Protein 5UBA (pdb70)

GO terms:
  GO:0009982 pseudouridine synthase activity (F, IDA)
  GO:1990481 mRNA pseudouridine synthesis (P, IDA)
  GO:0005634 nucleus (C, EXP)
  GO:0005737 cytoplasm (C, EXP)
  GO:0005759 mitochondrial matrix (C, EXP)
  GO:0070131 positive regulation of mitochondrial translation (P, IMP)
  GO:0000049 tRNA binding (F, IDA)
  GO:0035770 ribonucleoprotein granule (C, IDA)
  GO:0005739 mitochondrion (C, IDA)
  GO:0005759 mitochondrial matrix (C, IDA)
  GO:1990400 mitochondrial ribosomal large subunit rRNA binding (F, IDA)
 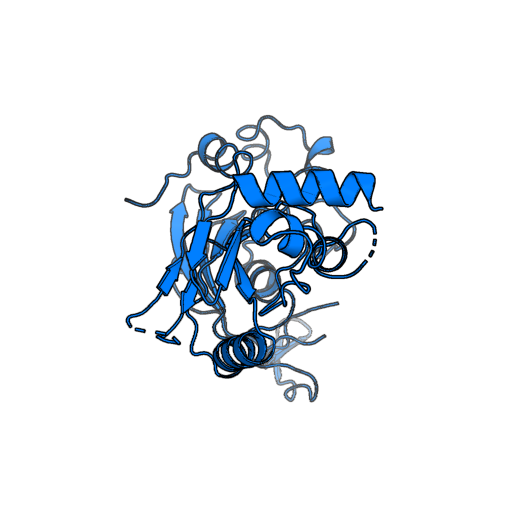 GO:0009982 pseudouridine synthase activity (F, IMP)
  GO:0031118 rRNA pseudouridine synthesis (P, IMP)
  GO:0070902 mitochondrial tRNA pseudouridine synthesis (P, IMP)
  GO:0005739 mitochondrion (C, HTP)
  GO:0005759 mitochondrial matrix (C, TAS)
  GO:0009982 pseudouridine synthase activity (F, TAS)
  GO:0000154 rRNA modification (P, TAS)
  GO:0005515 protein binding (F, IPI)
  GO:0003723 RNA binding (F, HDA)

Structure (mmCIF, N/CA/C/O backbone):
data_5UBA
#
_entry.id   5UBA
#
_cell.length_a   54.189
_cell.length_b   54.189
_cell.length_c   105.349
_cell.angle_alpha   90.000
_cell.angle_beta   90.000
_cell.angle_gamma   90.000
#
_symmetry.space_group_name_H-M   'P 43'
#
loop_
_entity.id
_entity.type
_entity.pdbx_description
1 polymer 'RNA pseudouridylate synthase domain-containing protein 4'
2 non-polymer 'CHLORIDE ION'
3 non-polymer 'CALCIUM ION'
4 non-polymer 'UNKNOWN ATOM OR ION'
5 water water
#
loop_
_atom_site.group_PDB
_atom_site.id
_atom_site.type_symbol
_atom_site.label_atom_id
_atom_site.label_alt_id
_atom_site.label_comp_id
_atom_site.label_asym_id
_atom_site.label_entity_id
_atom_site.label_seq_id
_atom_site.pdbx_PDB_ins_code
_atom_site.Cartn_x
_atom_site.Cartn_y
_atom_site.Cartn_z
_atom_site.occupancy
_atom_site.B_iso_or_equiv
_atom_site.auth_seq_id
_atom_site.auth_comp_id
_atom_site.auth_asym_id
_atom_site.auth_atom_id
_atom_site.pdbx_PDB_model_num
ATOM 1 N N . LEU A 1 14 ? 35.035 0.081 35.355 1.00 46.37 84 LEU A N 1
ATOM 2 C CA . LEU A 1 14 ? 35.105 0.729 36.700 1.00 47.01 84 LEU A CA 1
ATOM 3 C C . LEU A 1 14 ? 36.428 0.506 37.449 1.00 45.67 84 LEU A C 1
ATOM 4 O O . LEU A 1 14 ? 36.611 1.097 38.515 1.00 44.10 84 LEU A O 1
ATOM 9 N N . TYR A 1 15 ? 37.346 -0.318 36.923 1.00 43.82 85 TYR A N 1
ATOM 10 C CA . TYR A 1 15 ? 38.530 -0.694 37.705 1.00 42.66 85 TYR A CA 1
ATOM 11 C C . TYR A 1 15 ? 39.447 0.484 38.033 1.00 37.84 85 TYR A C 1
ATOM 12 O O . TYR A 1 15 ? 39.875 0.625 39.180 1.00 35.06 85 TYR A O 1
ATOM 21 N N . PHE A 1 16 ? 39.776 1.304 37.033 1.00 34.61 86 PHE A N 1
ATOM 22 C CA . PHE A 1 16 ? 40.589 2.500 37.261 1.00 31.69 86 PHE A CA 1
ATOM 23 C C . PHE A 1 16 ? 40.016 3.365 38.390 1.00 26.59 86 PHE A C 1
ATOM 24 O O . PHE A 1 16 ? 40.723 3.727 39.336 1.00 24.96 86 PHE A O 1
ATOM 32 N N . GLN A 1 17 ? 38.725 3.682 38.278 1.00 25.60 87 GLN A N 1
ATOM 33 C CA . GLN A 1 17 ? 38.033 4.479 39.295 1.00 26.53 87 GLN A CA 1
ATOM 34 C C . GLN A 1 17 ? 37.998 3.737 40.654 1.00 23.14 87 GLN A C 1
ATOM 35 O O . GLN A 1 17 ? 38.167 4.346 41.727 1.00 21.75 87 GLN A O 1
ATOM 41 N N . GLY A 1 18 ? 37.825 2.416 40.590 1.00 22.98 88 GLY A N 1
ATOM 42 C CA . GLY A 1 18 ? 37.791 1.591 41.801 1.00 22.19 88 GLY A CA 1
ATOM 43 C C . GLY A 1 18 ? 39.113 1.584 42.535 1.00 21.82 88 GLY A C 1
ATOM 44 O O . GLY A 1 18 ? 39.170 1.732 43.766 1.00 21.83 88 GLY A O 1
ATOM 45 N N . ASN A 1 19 ? 40.206 1.472 41.780 1.00 21.54 89 ASN A N 1
ATOM 46 C CA . ASN A 1 19 ? 41.538 1.533 42.354 1.00 22.68 89 ASN A CA 1
ATOM 47 C C . ASN A 1 19 ? 41.783 2.863 43.096 1.00 19.90 89 ASN A C 1
ATOM 48 O O . ASN A 1 19 ? 42.288 2.911 44.214 1.00 20.35 89 ASN A O 1
ATOM 53 N N . VAL A 1 20 ? 41.403 3.972 42.456 1.00 19.53 90 VAL A N 1
ATOM 54 C CA . VAL A 1 20 ? 41.601 5.275 43.051 1.00 19.23 90 VAL A CA 1
ATOM 55 C C . VAL A 1 20 ? 40.774 5.427 44.337 1.00 17.57 90 VAL A C 1
ATOM 56 O O . VAL A 1 20 ? 41.246 5.984 45.336 1.00 19.40 90 VAL A O 1
ATOM 60 N N . LEU A 1 21 ? 39.529 4.943 44.267 1.00 18.45 91 LEU A N 1
ATOM 61 C CA . LEU A 1 21 ? 38.648 4.993 45.439 1.00 18.10 91 LEU A CA 1
ATOM 62 C C . LEU A 1 21 ? 39.188 4.121 46.568 1.00 18.09 91 LEU A C 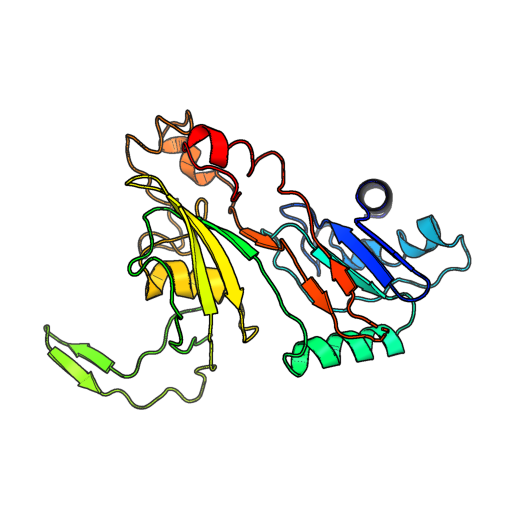1
ATOM 63 O O . LEU A 1 21 ? 39.239 4.557 47.712 1.00 17.10 91 LEU A O 1
ATOM 68 N N . ALA A 1 22 ? 39.586 2.902 46.223 1.00 18.04 92 ALA A N 1
ATOM 69 C CA . ALA A 1 22 ? 40.191 2.025 47.219 1.00 18.89 92 ALA A CA 1
ATOM 70 C C . ALA A 1 22 ? 41.396 2.661 47.898 1.00 17.76 92 ALA A C 1
ATOM 71 O O . ALA A 1 22 ? 41.549 2.596 49.083 1.00 17.97 92 ALA A O 1
ATOM 73 N N . LYS A 1 23 ? 42.296 3.317 47.149 1.00 17.40 93 LYS A N 1
ATOM 74 C CA . LYS A 1 23 ? 43.402 4.041 47.762 1.00 19.90 93 LYS A CA 1
ATOM 75 C C . LYS A 1 23 ? 42.933 5.160 48.716 1.00 17.87 93 LYS A C 1
ATOM 76 O O . LYS A 1 23 ? 43.473 5.337 49.782 1.00 20.27 93 LYS A O 1
ATOM 80 N N . ALA A 1 24 ? 41.913 5.898 48.301 1.00 18.19 94 ALA A N 1
ATOM 81 C CA . ALA A 1 24 ? 41.327 6.918 49.154 1.00 18.89 94 ALA A CA 1
ATOM 82 C C . ALA A 1 24 ? 40.790 6.323 50.459 1.00 18.00 94 ALA A C 1
ATOM 83 O O . ALA A 1 24 ? 41.017 6.864 51.521 1.00 19.65 94 ALA A O 1
ATOM 85 N N . LEU A 1 25 ? 40.115 5.189 50.356 1.00 17.69 95 LEU A N 1
ATOM 86 C CA . LEU A 1 25 ? 39.618 4.508 51.559 1.00 18.36 95 LEU A CA 1
ATOM 87 C C . LEU A 1 25 ? 40.726 4.030 52.462 1.00 19.22 95 LEU A C 1
ATOM 88 O O . LEU A 1 25 ? 40.603 4.113 53.683 1.00 19.28 95 LEU A O 1
ATOM 93 N N . THR A 1 26 ? 41.825 3.543 51.884 1.00 20.03 96 THR A N 1
ATOM 94 C CA . THR A 1 26 ? 42.972 3.158 52.707 1.00 21.27 96 THR A CA 1
ATOM 95 C C . THR A 1 26 ? 43.514 4.327 53.531 1.00 22.16 96 THR A C 1
ATOM 96 O O . THR A 1 26 ? 43.853 4.161 54.690 1.00 25.04 96 THR A O 1
ATOM 100 N N . ARG A 1 27 ? 43.602 5.507 52.921 1.00 22.50 97 ARG A N 1
ATOM 101 C CA . ARG A 1 27 ? 44.080 6.700 53.610 1.00 24.91 97 ARG A CA 1
ATOM 102 C C . ARG A 1 27 ? 43.204 7.144 54.766 1.00 23.59 97 ARG A C 1
ATOM 103 O O . ARG A 1 27 ? 43.688 7.814 55.674 1.00 27.34 97 ARG A O 1
ATOM 111 N N . GLY A 1 28 ? 41.926 6.788 54.731 1.00 22.17 98 GLY A N 1
ATOM 112 C CA . GLY A 1 28 ? 41.032 7.167 55.808 1.00 20.45 98 GLY A CA 1
ATOM 113 C C . GLY A 1 28 ? 40.659 6.076 56.788 1.00 19.22 98 GLY A C 1
ATOM 114 O O . GLY A 1 28 ? 39.794 6.287 57.627 1.00 18.88 98 GLY A O 1
ATOM 115 N N . ILE A 1 29 ? 41.299 4.920 56.708 1.00 18.02 99 ILE A N 1
ATOM 116 C CA . ILE A 1 29 ? 40.972 3.817 57.614 1.00 18.80 99 ILE A CA 1
ATOM 117 C C . ILE A 1 29 ? 41.000 4.268 59.063 1.00 18.35 99 ILE A C 1
ATOM 118 O O . ILE A 1 29 ? 41.931 4.940 59.519 1.00 18.71 99 ILE A O 1
ATOM 123 N N . LEU A 1 30 ? 39.941 3.911 59.785 1.00 17.40 100 LEU A N 1
ATOM 124 C CA . LEU A 1 30 ? 39.772 4.271 61.187 1.00 17.91 100 LEU A CA 1
ATOM 125 C C . LEU A 1 30 ? 40.289 3.239 62.165 1.00 17.78 100 LEU A C 1
ATOM 126 O O . LEU A 1 30 ? 40.637 3.576 63.298 1.00 18.19 100 LEU A O 1
ATOM 131 N N . HIS A 1 31 ? 40.263 1.975 61.759 1.00 17.58 101 HIS A N 1
ATOM 132 C CA . HIS A 1 31 ? 40.681 0.858 62.611 1.00 19.21 101 HIS A CA 1
ATOM 133 C C . HIS A 1 31 ? 40.966 -0.365 61.774 1.00 18.87 101 HIS A C 1
ATOM 134 O O . HIS A 1 31 ? 40.243 -0.653 60.834 1.00 18.37 101 HIS A O 1
ATOM 141 N N . GLN A 1 32 ? 42.038 -1.071 62.131 1.00 21.33 102 GLN A N 1
ATOM 142 C CA . GLN A 1 32 ? 42.384 -2.323 61.505 1.00 24.69 102 GLN A CA 1
ATOM 143 C C . GLN A 1 32 ? 42.820 -3.314 62.563 1.00 23.58 102 GLN A C 1
ATOM 144 O O . GLN A 1 32 ? 43.594 -2.968 63.481 1.00 25.91 102 GLN A O 1
ATOM 150 N N . ASP A 1 33 ? 42.292 -4.532 62.475 1.00 22.24 103 ASP A N 1
ATOM 151 C CA . ASP A 1 33 ? 42.822 -5.659 63.276 1.00 23.26 103 ASP A CA 1
ATOM 152 C C . ASP A 1 33 ? 42.749 -6.935 62.453 1.00 23.06 103 ASP A C 1
ATOM 153 O O . ASP A 1 33 ? 42.455 -6.879 61.255 1.00 22.71 103 ASP A O 1
ATOM 158 N N . LYS A 1 34 ? 42.997 -8.095 63.065 1.00 25.48 104 LYS A N 1
ATOM 159 C CA . LYS A 1 34 ? 42.990 -9.344 62.301 1.00 26.67 104 LYS A CA 1
ATOM 160 C C . LYS A 1 34 ? 41.614 -9.690 61.743 1.00 24.02 104 LYS A C 1
ATOM 161 O O . LYS A 1 34 ? 41.533 -10.407 60.765 1.00 26.48 104 LYS A O 1
ATOM 166 N N . ASN A 1 35 ? 40.548 -9.148 62.349 1.00 23.80 105 ASN A N 1
ATOM 167 C CA . ASN A 1 35 ? 39.171 -9.422 61.939 1.00 21.98 105 ASN A CA 1
ATOM 168 C C . ASN A 1 35 ? 38.564 -8.373 60.996 1.00 19.62 105 ASN A C 1
ATOM 169 O O . ASN A 1 35 ? 37.852 -8.719 60.059 1.00 19.72 105 ASN A O 1
ATOM 174 N N . LEU A 1 36 ? 38.835 -7.102 61.292 1.00 19.99 106 LEU A N 1
ATOM 175 C CA . LEU A 1 36 ? 38.056 -5.997 60.705 1.00 18.88 106 LEU A CA 1
ATOM 176 C C . LEU A 1 36 ? 38.918 -4.954 60.020 1.00 18.22 106 LEU A C 1
ATOM 177 O O . LEU A 1 36 ? 40.058 -4.699 60.415 1.00 19.04 106 LEU A O 1
ATOM 182 N N . VAL A 1 37 ? 38.327 -4.337 59.003 1.00 17.04 107 VAL A N 1
ATOM 183 C CA . VAL A 1 37 ? 38.820 -3.084 58.426 1.00 17.47 107 VAL A CA 1
ATOM 184 C C . VAL A 1 37 ? 37.671 -2.088 58.545 1.00 16.14 107 VAL A C 1
ATOM 185 O O . VAL A 1 37 ? 36.606 -2.309 57.979 1.00 16.64 107 VAL A O 1
ATOM 189 N N . VAL A 1 38 ? 37.907 -0.990 59.259 1.00 14.87 108 VAL A N 1
ATOM 190 C CA . VAL A 1 38 ? 36.849 0.005 59.472 1.00 14.76 108 VAL A CA 1
ATOM 191 C C . VAL A 1 38 ? 37.193 1.229 58.640 1.00 13.89 108 VAL A C 1
ATOM 192 O O . VAL A 1 38 ? 38.246 1.832 58.861 1.00 14.90 108 VAL A O 1
ATOM 196 N N . ILE A 1 39 ? 36.302 1.577 57.723 1.00 13.80 109 ILE A N 1
ATOM 197 C CA . ILE A 1 39 ? 36.492 2.712 56.819 1.00 14.39 109 ILE A CA 1
ATOM 198 C C . ILE A 1 39 ? 35.593 3.889 57.203 1.00 14.58 109 ILE A C 1
ATOM 199 O O . ILE A 1 39 ? 34.663 3.766 58.003 1.00 14.41 109 ILE A O 1
ATOM 204 N N . ASN A 1 40 ? 35.904 5.025 56.594 1.00 14.78 110 ASN A N 1
ATOM 205 C CA . ASN A 1 40 ? 35.121 6.232 56.660 1.00 15.14 110 ASN A CA 1
ATOM 206 C C . ASN A 1 40 ? 34.444 6.395 55.306 1.00 15.44 110 ASN A C 1
ATOM 207 O O . ASN A 1 40 ? 35.087 6.782 54.294 1.00 16.52 110 ASN A O 1
ATOM 212 N N . LYS A 1 41 ? 33.164 6.042 55.233 1.00 14.50 111 LYS A N 1
ATOM 213 C CA . LYS A 1 41 ? 32.477 6.040 53.954 1.00 14.77 111 LYS A CA 1
ATOM 214 C C . LYS A 1 41 ? 32.269 7.479 53.481 1.00 14.94 111 LYS A C 1
ATOM 215 O O . LYS A 1 41 ? 31.738 8.289 54.225 1.00 15.48 111 LYS A O 1
ATOM 221 N N . PRO A 1 42 ? 32.716 7.794 52.265 1.00 15.10 112 PRO A N 1
ATOM 222 C CA . PRO A 1 42 ? 32.486 9.166 51.783 1.00 15.56 112 PRO A CA 1
ATOM 223 C C . PRO A 1 42 ? 31.051 9.464 51.398 1.00 15.37 112 PRO A C 1
ATOM 224 O O . PRO A 1 42 ? 30.259 8.568 51.061 1.00 15.84 112 PRO A O 1
ATOM 228 N N . TYR A 1 43 ? 30.728 10.762 51.444 1.00 16.12 113 TYR A N 1
ATOM 229 C CA . TYR A 1 43 ? 29.456 11.251 51.023 1.00 17.51 113 TYR A CA 1
ATOM 230 C C . TYR A 1 43 ? 29.150 10.877 49.580 1.00 17.17 113 TYR A C 1
ATOM 231 O O . TYR A 1 43 ? 29.995 11.049 48.684 1.00 18.07 113 TYR A O 1
ATOM 240 N N . GLY A 1 44 ? 27.974 10.314 49.379 1.00 18.67 114 GLY A N 1
ATOM 241 C CA . GLY A 1 44 ? 27.466 10.065 48.038 1.00 20.03 114 GLY A CA 1
ATOM 242 C C . GLY A 1 44 ? 27.809 8.693 47.476 1.00 21.37 114 GLY A C 1
ATOM 243 O O . GLY A 1 44 ? 27.326 8.353 46.401 1.00 25.30 114 GLY A O 1
ATOM 244 N N . LEU A 1 45 ? 28.655 7.926 48.161 1.00 19.95 115 LEU A N 1
ATOM 245 C CA . LEU A 1 45 ? 29.033 6.568 47.713 1.00 20.57 115 LEU A CA 1
ATOM 246 C C . LEU A 1 45 ? 28.025 5.546 48.207 1.00 19.05 115 LEU A C 1
ATOM 247 O O . LEU A 1 45 ? 27.863 5.383 49.432 1.00 17.94 115 LEU A O 1
ATOM 252 N N . PRO A 1 46 ? 27.336 4.865 47.281 1.00 20.55 116 PRO A N 1
ATOM 253 C CA . PRO A 1 46 ? 26.451 3.794 47.695 1.00 21.25 116 PRO A CA 1
ATOM 254 C C . PRO A 1 46 ? 27.205 2.538 48.032 1.00 21.70 116 PRO A C 1
ATOM 255 O O . PRO A 1 46 ? 28.317 2.342 47.577 1.00 21.25 116 PRO A O 1
ATOM 259 N N . VAL A 1 47 ? 26.570 1.685 48.824 1.00 22.17 117 VAL A N 1
ATOM 260 C CA . VAL A 1 47 ? 27.119 0.402 49.194 1.00 24.58 117 VAL A CA 1
ATOM 261 C C . VAL A 1 47 ? 26.977 -0.586 48.028 1.00 26.63 117 VAL A C 1
ATOM 262 O O . VAL A 1 47 ? 27.952 -1.240 47.679 1.00 26.40 117 VAL A O 1
ATOM 266 N N . HIS A 1 48 ? 25.784 -0.651 47.430 1.00 30.61 118 HIS A N 1
ATOM 267 C CA . HIS A 1 48 ? 25.496 -1.514 46.266 1.00 33.87 118 HIS A CA 1
ATOM 268 C C . HIS A 1 48 ? 25.318 -0.702 44.990 1.00 36.01 118 HIS A C 1
ATOM 269 O O . HIS A 1 48 ? 25.037 0.495 45.036 1.00 35.72 118 HIS A O 1
ATOM 276 N N . GLY A 1 49 ? 25.468 -1.368 43.846 1.00 39.66 119 GLY A N 1
ATOM 277 C CA . GLY A 1 49 ? 25.359 -0.709 42.539 1.00 41.41 119 GLY A CA 1
ATOM 278 C C . GLY A 1 49 ? 23.949 -0.263 42.176 1.00 44.87 119 GLY A C 1
ATOM 279 O O . GLY A 1 49 ? 22.962 -0.878 42.591 1.00 48.13 119 GLY A O 1
ATOM 280 N N . GLY A 1 50 ? 23.858 0.815 41.402 1.00 45.60 120 GLY A N 1
ATOM 281 N N . GLN A 1 54 ? 27.726 2.611 38.064 1.00 42.98 124 GLN A N 1
ATOM 282 C CA . GLN A 1 54 ? 27.861 3.507 39.209 1.00 39.46 124 GLN A CA 1
ATOM 283 C C . GLN A 1 54 ? 28.764 2.877 40.264 1.00 37.72 124 GLN A C 1
ATOM 284 O O . GLN A 1 54 ? 28.409 1.847 40.835 1.00 42.03 124 GLN A O 1
ATOM 286 N N . LEU A 1 55 ? 29.917 3.491 40.530 1.00 32.46 125 LEU A N 1
ATOM 287 C CA . LEU A 1 55 ? 30.878 2.928 41.471 1.00 29.55 125 LEU A CA 1
ATOM 288 C C . LEU A 1 55 ? 30.251 2.837 42.864 1.00 27.96 125 LEU A C 1
ATOM 289 O O . LEU A 1 55 ? 29.587 3.779 43.320 1.00 26.41 125 LEU A O 1
ATOM 294 N N . CYS A 1 56 ? 30.455 1.701 43.523 1.00 25.62 126 CYS A N 1
ATOM 295 C CA . CYS A 1 56 ? 29.920 1.488 44.870 1.00 25.48 126 CYS A CA 1
ATOM 296 C C . CYS A 1 56 ? 30.925 0.746 45.725 1.00 24.13 126 CYS A C 1
ATOM 297 O O . CYS A 1 56 ? 31.962 0.300 45.253 1.00 22.04 126 CYS A O 1
ATOM 300 N N . ILE A 1 57 ? 30.622 0.618 47.008 1.00 21.82 127 ILE A N 1
ATOM 301 C CA . ILE A 1 57 ? 31.537 -0.070 47.913 1.00 22.33 127 ILE A CA 1
ATOM 302 C C . ILE A 1 57 ? 31.766 -1.514 47.470 1.00 22.54 127 ILE A C 1
ATOM 303 O O . ILE A 1 57 ? 32.917 -1.992 47.460 1.00 22.51 127 ILE A O 1
ATOM 308 N N . THR A 1 58 ? 30.694 -2.203 47.092 1.00 22.99 128 THR A N 1
ATOM 309 C CA . THR A 1 58 ? 30.850 -3.616 46.712 1.00 24.55 128 THR A CA 1
ATOM 310 C C . THR A 1 58 ? 31.856 -3.796 45.558 1.00 24.76 128 THR A C 1
ATOM 311 O O . THR A 1 58 ? 32.614 -4.753 45.571 1.00 25.37 128 THR A O 1
ATOM 315 N N . ASP A 1 59 ? 31.904 -2.841 44.626 1.00 23.98 129 ASP A N 1
ATOM 316 C CA . ASP A 1 59 ? 32.855 -2.898 43.499 1.00 24.48 129 ASP A CA 1
ATOM 317 C C . ASP A 1 59 ? 34.303 -2.890 43.961 1.00 23.83 129 ASP A C 1
ATOM 318 O O . ASP A 1 59 ? 35.170 -3.475 43.280 1.00 25.75 129 ASP A O 1
ATOM 323 N N . VAL A 1 60 ? 34.600 -2.219 45.074 1.00 22.65 130 VAL A N 1
ATOM 324 C CA . VAL A 1 60 ? 35.985 -2.097 45.565 1.00 23.35 130 VAL A CA 1
ATOM 325 C C . VAL A 1 60 ? 36.381 -3.076 46.671 1.00 22.67 130 VAL A C 1
ATOM 326 O O . VAL A 1 60 ? 37.533 -3.088 47.086 1.00 21.59 130 VAL A O 1
ATOM 330 N N . LEU A 1 61 ? 35.450 -3.910 47.148 1.00 22.03 131 LEU A N 1
ATOM 331 C CA . LEU A 1 61 ? 35.821 -4.896 48.159 1.00 22.38 131 LEU A CA 1
ATOM 332 C C . LEU A 1 61 ? 36.975 -5.827 47.716 1.00 22.01 131 LEU A C 1
ATOM 333 O O . LEU A 1 61 ? 37.866 -6.081 48.521 1.00 19.84 131 LEU A O 1
ATOM 338 N N . PRO A 1 62 ? 36.974 -6.305 46.441 1.00 22.21 132 PRO A N 1
ATOM 339 C CA . PRO A 1 62 ? 38.132 -7.124 46.044 1.00 24.22 132 PRO A CA 1
ATOM 340 C C . PRO A 1 62 ? 39.445 -6.318 45.965 1.00 23.05 132 PRO A C 1
ATOM 341 O O . PRO A 1 62 ? 40.519 -6.771 46.408 1.00 23.49 132 PRO A O 1
ATOM 345 N N . ILE A 1 63 ? 39.310 -5.076 45.499 1.00 24.65 133 ILE A N 1
ATOM 346 C CA A ILE A 1 63 ? 40.445 -4.184 45.251 0.50 25.26 133 ILE A CA 1
ATOM 347 C CA B ILE A 1 63 ? 40.447 -4.190 45.250 0.50 25.52 133 ILE A CA 1
ATOM 348 C C . ILE A 1 63 ? 41.084 -3.770 46.579 1.00 24.08 133 ILE A C 1
ATOM 349 O O . ILE A 1 63 ? 42.282 -3.861 46.771 1.00 21.99 133 ILE A O 1
ATOM 358 N N . LEU A 1 64 ? 40.263 -3.298 47.515 1.00 23.07 134 LEU A N 1
ATOM 359 C CA . LEU A 1 64 ? 40.756 -2.874 48.814 1.00 21.12 134 LEU A CA 1
ATOM 360 C C . LEU A 1 64 ? 41.440 -4.041 49.557 1.00 21.08 134 LEU A C 1
ATOM 361 O O . LEU A 1 64 ? 42.461 -3.863 50.216 1.00 20.38 134 LEU A O 1
ATOM 366 N N . ALA A 1 65 ? 40.861 -5.232 49.416 1.00 20.45 135 ALA A N 1
ATOM 367 C CA . ALA A 1 65 ? 41.419 -6.424 50.044 1.00 21.14 135 ALA A CA 1
ATOM 368 C C . ALA A 1 65 ? 42.849 -6.675 49.569 1.00 21.18 135 ALA A C 1
ATOM 369 O O . ALA A 1 65 ? 43.744 -6.849 50.385 1.00 20.73 135 ALA A O 1
ATOM 371 N N . LYS A 1 66 ? 43.037 -6.641 48.247 1.00 22.71 136 LYS A N 1
ATOM 372 C CA . LYS A 1 66 ? 44.349 -6.872 47.649 1.00 23.87 136 LYS A CA 1
ATOM 373 C C . LYS A 1 66 ? 45.302 -5.722 47.960 1.00 23.39 136 LYS A C 1
ATOM 374 O O . LYS A 1 66 ? 46.496 -5.923 48.166 1.00 23.84 136 LYS A O 1
ATOM 380 N N . MET A 1 67 ? 44.771 -4.508 48.034 1.00 23.00 137 MET A N 1
ATOM 381 C CA . MET A 1 67 ? 45.572 -3.351 48.400 1.00 24.58 137 MET A CA 1
ATOM 382 C C . MET A 1 67 ? 46.130 -3.459 49.810 1.00 24.20 137 MET A C 1
ATOM 383 O O . MET A 1 67 ? 47.232 -3.007 50.078 1.00 26.48 137 MET A O 1
ATOM 388 N N . LEU A 1 68 ? 45.362 -4.041 50.730 1.00 24.23 138 LEU A N 1
ATOM 389 C CA . LEU A 1 68 ? 45.784 -4.161 52.116 1.00 24.27 138 LEU A CA 1
ATOM 390 C C . LEU A 1 68 ? 46.556 -5.450 52.426 1.00 25.73 138 LEU A C 1
ATOM 391 O O . LEU A 1 68 ? 47.446 -5.433 53.267 1.00 27.75 138 LEU A O 1
ATOM 396 N N . HIS A 1 69 ? 46.196 -6.563 51.786 1.00 26.64 139 HIS A N 1
ATOM 397 C CA . HIS A 1 69 ? 46.787 -7.888 52.099 1.00 26.33 139 HIS A CA 1
ATOM 398 C C . HIS A 1 69 ? 47.506 -8.575 50.938 1.00 27.25 139 HIS A C 1
ATOM 399 O O . HIS A 1 69 ? 47.934 -9.724 51.082 1.00 30.98 139 HIS A O 1
ATOM 406 N N . GLY A 1 70 ? 47.660 -7.895 49.814 1.00 27.09 140 GLY A N 1
ATOM 407 C CA . GLY A 1 70 ? 48.421 -8.425 48.682 1.00 26.23 140 GLY A CA 1
ATOM 408 C C . GLY A 1 70 ? 47.585 -9.227 47.712 1.00 27.83 140 GLY A C 1
ATOM 409 O O . GLY A 1 70 ? 46.400 -9.471 47.937 1.00 24.76 140 GLY A O 1
ATOM 410 N N . HIS A 1 71 ? 48.220 -9.670 46.624 1.00 26.50 141 HIS A N 1
ATOM 411 C CA . HIS A 1 71 ? 47.493 -10.272 45.491 1.00 28.45 141 HIS A CA 1
ATOM 412 C C . HIS A 1 71 ? 46.761 -11.590 45.769 1.00 27.35 141 HIS A C 1
ATOM 413 O O . HIS A 1 71 ? 45.907 -12.003 44.969 1.00 28.53 141 HIS A O 1
ATOM 420 N N . LYS A 1 72 ? 47.083 -12.257 46.877 1.00 26.89 142 LYS A N 1
ATOM 421 C CA . LYS A 1 72 ? 46.366 -13.482 47.266 1.00 27.07 142 LYS A CA 1
ATOM 422 C C . LYS A 1 72 ? 45.075 -13.229 48.038 1.00 26.90 142 LYS A C 1
ATOM 423 O O . LYS A 1 72 ? 44.292 -14.155 48.244 1.00 28.22 142 LYS A O 1
ATOM 429 N N . ALA A 1 73 ? 44.839 -11.982 48.447 1.00 25.31 143 ALA A N 1
ATOM 430 C CA . ALA A 1 73 ? 43.685 -11.659 49.296 1.00 23.78 143 ALA A CA 1
ATOM 431 C C . ALA A 1 73 ? 42.340 -11.833 48.572 1.00 24.20 143 ALA A C 1
ATOM 432 O O . ALA A 1 73 ? 42.172 -11.404 47.433 1.00 23.27 143 ALA A O 1
ATOM 434 N N . GLU A 1 74 ? 41.383 -12.493 49.241 1.00 22.95 144 GLU A N 1
ATOM 435 C CA . GLU A 1 74 ? 40.022 -12.599 48.738 1.00 24.23 144 GLU A CA 1
ATOM 436 C C . GLU A 1 74 ? 39.273 -11.372 49.222 1.00 21.35 144 GLU A C 1
ATOM 437 O O . GLU A 1 74 ? 39.777 -10.690 50.109 1.00 22.30 144 GLU A O 1
ATOM 443 N N . PRO A 1 75 ? 38.086 -11.099 48.642 1.00 22.54 145 PRO A N 1
ATOM 444 C CA . PRO A 1 75 ? 37.440 -9.803 48.940 1.00 20.86 145 PRO A CA 1
ATOM 445 C C . PRO A 1 75 ? 37.063 -9.600 50.405 1.00 22.19 145 PRO A C 1
ATOM 446 O O . PRO A 1 75 ? 36.779 -10.562 51.119 1.00 22.33 145 PRO A O 1
ATOM 450 N N . LEU A 1 76 ? 37.098 -8.345 50.846 1.00 19.71 146 LEU A N 1
ATOM 451 C CA . LEU A 1 76 ? 36.485 -7.988 52.127 1.00 19.05 146 LEU A CA 1
ATOM 452 C C . LEU A 1 76 ? 34.977 -8.200 52.018 1.00 18.43 146 LEU A C 1
ATOM 453 O O . LEU A 1 76 ? 34.410 -8.263 50.931 1.00 18.27 146 LEU A O 1
ATOM 458 N N . HIS A 1 77 ? 34.334 -8.360 53.185 1.00 17.51 147 HIS A N 1
ATOM 459 C CA . HIS A 1 77 ? 32.911 -8.582 53.316 1.00 18.36 147 HIS A CA 1
ATOM 460 C C . HIS A 1 77 ? 32.216 -7.449 54.051 1.00 17.00 147 HIS A C 1
ATOM 461 O O . HIS A 1 77 ? 32.701 -6.960 55.072 1.00 17.23 147 HIS A O 1
ATOM 468 N N . LEU A 1 78 ? 31.050 -7.102 53.533 1.00 19.09 148 LEU A N 1
ATOM 469 C CA . LEU A 1 78 ? 30.128 -6.163 54.188 1.00 19.02 148 LEU A CA 1
ATOM 470 C C . LEU A 1 78 ? 29.600 -6.771 55.487 1.00 19.51 148 LEU A C 1
ATOM 471 O O . LEU A 1 78 ? 29.309 -7.983 55.556 1.00 20.07 148 LEU A O 1
ATOM 476 N N . CYS A 1 79 ? 29.506 -5.922 56.510 1.00 17.86 149 CYS A N 1
ATOM 477 C CA . CYS A 1 79 ? 28.871 -6.284 57.799 1.00 17.99 149 CYS A CA 1
ATOM 478 C C . CYS A 1 79 ? 27.576 -5.554 58.124 1.00 18.45 149 CYS A C 1
ATOM 479 O O . CYS A 1 79 ? 26.856 -5.976 59.019 1.00 18.43 149 CYS A O 1
ATOM 482 N N . HIS A 1 80 ? 27.341 -4.418 57.490 1.00 16.90 150 HIS A N 1
ATOM 483 C CA . HIS A 1 80 ? 26.168 -3.579 57.696 1.00 18.38 150 HIS A CA 1
ATOM 484 C C . HIS A 1 80 ? 26.159 -2.533 56.597 1.00 20.17 150 HIS A C 1
ATOM 485 O O . HIS A 1 80 ? 27.138 -2.382 55.860 1.00 22.15 150 HIS A O 1
ATOM 492 N N . ARG A 1 81 ? 25.064 -1.811 56.488 1.00 22.94 151 ARG A N 1
ATOM 493 C CA . ARG A 1 81 ? 24.920 -0.860 55.385 1.00 24.65 151 ARG A CA 1
ATOM 494 C C . ARG A 1 81 ? 24.750 0.552 55.924 1.00 22.82 151 ARG A C 1
ATOM 495 O O . ARG A 1 81 ? 24.282 0.753 57.045 1.00 22.89 151 ARG A O 1
ATOM 499 N N . LEU A 1 82 ? 25.202 1.509 55.129 1.00 20.76 152 LEU A N 1
ATOM 500 C CA . LEU A 1 82 ? 24.928 2.928 55.299 1.00 19.44 152 LEU A CA 1
ATOM 501 C C . LEU A 1 82 ? 24.325 3.415 54.010 1.00 19.61 152 LEU A C 1
ATOM 502 O O . LEU A 1 82 ? 24.673 2.921 52.940 1.00 20.69 152 LEU A O 1
ATOM 507 N N . ASP A 1 83 ? 23.425 4.386 54.089 1.00 19.59 153 ASP A N 1
ATOM 508 C CA . ASP A 1 83 ? 22.866 5.008 52.898 1.00 19.28 153 ASP A CA 1
ATOM 509 C C . ASP A 1 83 ? 23.871 5.875 52.158 1.00 18.65 153 ASP A C 1
ATOM 510 O O . ASP A 1 83 ? 24.875 6.319 52.723 1.00 18.06 153 ASP A O 1
ATOM 515 N N . LYS A 1 84 ? 23.581 6.128 50.895 1.00 19.13 154 LYS A N 1
ATOM 516 C CA . LYS A 1 84 ? 24.478 6.867 50.002 1.00 20.45 154 LYS A CA 1
ATOM 517 C C . LYS A 1 84 ? 24.893 8.223 50.554 1.00 18.38 154 LYS A C 1
ATOM 518 O O . LYS A 1 84 ? 26.045 8.572 50.502 1.00 17.71 154 LYS A O 1
ATOM 524 N N . GLU A 1 85 ? 23.936 8.982 51.081 1.00 18.99 155 GLU A N 1
ATOM 525 C CA . GLU A 1 85 ? 24.234 10.316 51.587 1.00 19.56 155 GLU A CA 1
ATOM 526 C C . GLU A 1 85 ? 24.665 10.361 53.046 1.00 18.98 155 GLU A C 1
ATOM 527 O O . GLU A 1 85 ? 24.859 11.439 53.589 1.00 20.77 155 GLU A O 1
ATOM 533 N N . THR A 1 86 ? 24.845 9.204 53.668 1.00 16.37 156 THR A N 1
ATOM 534 C CA . THR A 1 86 ? 25.457 9.122 54.981 1.00 16.21 156 THR A CA 1
ATOM 535 C C . THR A 1 86 ? 26.956 8.975 54.867 1.00 16.51 156 THR A C 1
ATOM 536 O O . THR A 1 86 ? 27.442 8.301 53.974 1.00 17.75 156 THR A O 1
ATOM 540 N N . THR A 1 87 ? 27.679 9.609 55.777 1.00 14.61 157 THR A N 1
ATOM 541 C CA . THR A 1 87 ? 29.109 9.486 55.873 1.00 14.72 157 THR A CA 1
ATOM 542 C C . THR A 1 87 ? 29.492 8.687 57.114 1.00 14.32 157 THR A C 1
ATOM 543 O O . THR A 1 87 ? 28.669 8.494 58.005 1.00 13.86 157 THR A O 1
ATOM 547 N N . GLY A 1 88 ? 30.738 8.206 57.163 1.00 12.97 158 GLY A N 1
ATOM 548 C CA . GLY A 1 88 ? 31.343 7.809 58.404 1.00 13.74 158 GLY A CA 1
ATOM 549 C C . GLY A 1 88 ? 31.528 6.322 58.610 1.00 13.61 158 GLY A C 1
ATOM 550 O O . GLY A 1 88 ? 31.814 5.590 57.676 1.00 13.81 158 GLY A O 1
ATOM 551 N N . VAL A 1 89 ? 31.375 5.887 59.866 1.00 13.49 159 VAL A N 1
ATOM 552 C CA . VAL A 1 89 ? 31.921 4.588 60.290 1.00 14.26 159 VAL A CA 1
ATOM 553 C C . VAL A 1 89 ? 31.259 3.417 59.578 1.00 13.70 159 VAL A C 1
ATOM 554 O O . VAL A 1 89 ? 30.042 3.239 59.612 1.00 14.38 159 VAL A O 1
ATOM 558 N N . MET A 1 90 ? 32.084 2.601 58.931 1.00 14.04 160 MET A N 1
ATOM 559 C CA . MET A 1 90 ? 31.593 1.415 58.227 1.00 14.65 160 MET A CA 1
ATOM 560 C C . MET A 1 90 ? 32.586 0.263 58.419 1.00 15.25 160 MET A C 1
ATOM 561 O O . MET A 1 90 ? 33.762 0.368 58.054 1.00 15.33 160 MET A O 1
ATOM 566 N N . VAL A 1 91 ? 32.080 -0.837 58.981 1.00 14.31 161 VAL A N 1
ATOM 567 C CA . VAL A 1 91 ? 32.868 -2.006 59.340 1.00 14.80 161 VAL A CA 1
ATOM 568 C C . VAL A 1 91 ? 32.819 -3.057 58.215 1.00 14.26 161 VAL A C 1
ATOM 569 O O . VAL A 1 91 ? 31.756 -3.427 57.733 1.00 15.52 161 VAL A O 1
ATOM 573 N N . LEU A 1 92 ? 34.008 -3.486 57.815 1.00 15.39 162 LEU A N 1
ATOM 574 C CA . LEU A 1 92 ? 34.198 -4.574 56.865 1.00 15.56 162 LEU A CA 1
ATOM 575 C C . LEU A 1 92 ? 34.957 -5.685 57.575 1.00 16.09 162 LEU A C 1
ATOM 576 O O . LEU A 1 92 ? 35.689 -5.438 58.517 1.00 16.60 162 LEU A O 1
ATOM 581 N N . ALA A 1 93 ? 34.771 -6.929 57.112 1.00 17.07 163 ALA A N 1
ATOM 582 C CA . ALA A 1 93 ? 35.465 -8.079 57.684 1.00 17.84 163 ALA A CA 1
ATOM 583 C C . ALA A 1 93 ? 36.217 -8.888 56.638 1.00 17.80 163 ALA A C 1
ATOM 584 O O . ALA A 1 93 ? 35.712 -9.089 55.538 1.00 18.97 163 ALA A O 1
ATOM 586 N N . TRP A 1 94 ? 37.356 -9.399 57.041 1.00 19.83 164 TRP A N 1
ATOM 587 C CA . TRP A 1 94 ? 38.155 -10.281 56.177 1.00 20.38 164 TRP A CA 1
ATOM 588 C C . TRP A 1 94 ? 37.489 -11.637 55.899 1.00 22.57 164 TRP A C 1
ATOM 589 O O . TRP A 1 94 ? 37.523 -12.126 54.769 1.00 23.95 164 TRP A O 1
ATOM 600 N N . ASP A 1 95 ? 36.858 -12.206 56.938 1.00 22.50 165 ASP A N 1
ATOM 601 C CA A ASP A 1 95 ? 36.318 -13.574 56.931 0.50 23.94 165 ASP A CA 1
ATOM 602 C CA B ASP A 1 95 ? 36.312 -13.567 56.886 0.50 23.67 165 ASP A CA 1
ATOM 603 C C . ASP A 1 95 ? 34.787 -13.526 56.804 1.00 24.07 165 ASP A C 1
ATOM 604 O O . ASP A 1 95 ? 34.139 -12.737 57.482 1.00 21.83 165 ASP A O 1
ATOM 611 N N . LYS A 1 96 ? 34.202 -14.362 55.951 1.00 24.12 166 LYS A N 1
ATOM 612 C CA . LYS A 1 96 ? 32.748 -14.388 55.760 1.00 25.88 166 LYS A CA 1
ATOM 613 C C . LYS A 1 96 ? 31.988 -14.727 57.044 1.00 24.71 166 LYS A C 1
ATOM 614 O O . LYS A 1 96 ? 30.901 -14.185 57.277 1.00 24.84 166 LYS A O 1
ATOM 620 N N . ASP A 1 97 ? 32.532 -15.641 57.836 1.00 25.75 167 ASP A N 1
ATOM 621 C CA . ASP A 1 97 ? 31.868 -16.032 59.075 1.00 26.46 167 ASP A CA 1
ATOM 622 C C . ASP A 1 97 ? 31.902 -14.906 60.088 1.00 25.26 167 ASP A C 1
ATOM 623 O O . ASP A 1 97 ? 30.920 -14.705 60.810 1.00 23.78 167 ASP A O 1
ATOM 628 N N . MET A 1 98 ? 32.990 -14.142 60.109 1.00 23.77 168 MET A N 1
ATOM 629 C CA . MET A 1 98 ? 33.041 -12.952 60.978 1.00 23.07 168 MET A CA 1
ATOM 630 C C . MET A 1 98 ? 32.058 -11.880 60.506 1.00 21.62 168 MET A C 1
ATOM 631 O O . MET A 1 98 ? 31.385 -11.238 61.338 1.00 21.18 168 MET A O 1
ATOM 636 N N . ALA A 1 99 ? 31.944 -11.689 59.182 1.00 19.32 169 ALA A N 1
ATOM 637 C CA . ALA A 1 99 ? 30.919 -10.804 58.630 1.00 19.00 169 ALA A CA 1
ATOM 638 C C . ALA A 1 99 ? 29.543 -11.220 59.115 1.00 20.31 169 ALA A C 1
ATOM 639 O O . ALA A 1 99 ? 28.770 -10.375 59.542 1.00 18.60 169 ALA A O 1
ATOM 641 N N . HIS A 1 100 ? 29.256 -12.525 59.071 1.00 21.00 170 HIS A N 1
ATOM 642 C CA . HIS A 1 100 ? 27.966 -13.014 59.558 1.00 22.25 170 HIS A CA 1
ATOM 643 C C . HIS A 1 100 ? 27.793 -12.753 61.050 1.00 20.46 170 HIS A C 1
ATOM 644 O O . HIS A 1 100 ? 26.696 -12.379 61.476 1.00 22.42 170 HIS A O 1
ATOM 651 N N . GLN A 1 101 ? 28.864 -12.930 61.811 1.00 19.61 171 GLN A N 1
ATOM 652 C CA . GLN A 1 101 ? 28.829 -12.668 63.262 1.00 20.90 171 GLN A CA 1
ATOM 653 C C . GLN A 1 101 ? 28.481 -11.201 63.552 1.00 22.02 171 GLN A C 1
ATOM 654 O O . GLN A 1 101 ? 27.595 -10.882 64.370 1.00 20.68 171 GLN A O 1
ATOM 660 N N . VAL A 1 102 ? 29.125 -10.301 62.825 1.00 19.75 172 VAL A N 1
ATOM 661 C CA . VAL A 1 102 ? 28.858 -8.874 62.999 1.00 18.64 172 VAL A CA 1
ATOM 662 C C . VAL A 1 102 ? 27.449 -8.497 62.543 1.00 19.44 172 VAL A C 1
ATOM 663 O O . VAL A 1 102 ? 26.785 -7.707 63.222 1.00 18.58 172 VAL A O 1
ATOM 667 N N . GLN A 1 103 ? 26.999 -9.036 61.413 1.00 18.32 173 GLN A N 1
ATOM 668 C CA . GLN A 1 103 ? 25.634 -8.849 60.928 1.00 20.31 173 GLN A CA 1
ATOM 669 C C . GLN A 1 103 ? 24.638 -9.272 62.020 1.00 19.63 173 GLN A C 1
ATOM 670 O O . GLN A 1 103 ? 23.657 -8.567 62.252 1.00 20.46 173 GLN A O 1
ATOM 676 N N . GLU A 1 104 ? 24.937 -10.389 62.688 1.00 21.17 174 GLU A N 1
ATOM 677 C CA . GLU A 1 104 ? 24.055 -10.892 63.760 1.00 20.96 174 GLU A CA 1
ATOM 678 C C . GLU A 1 104 ? 24.054 -9.956 64.973 1.00 20.54 174 GLU A C 1
ATOM 679 O O . GLU A 1 104 ? 23.004 -9.771 65.590 1.00 20.43 174 GLU A O 1
ATOM 685 N N . LEU A 1 105 ? 25.196 -9.357 65.307 1.00 19.76 175 LEU A N 1
ATOM 686 C CA . LEU A 1 105 ? 25.234 -8.330 66.347 1.00 19.86 175 LEU A CA 1
ATOM 687 C C . LEU A 1 105 ? 24.310 -7.165 66.016 1.00 20.65 175 LEU A C 1
ATOM 688 O O . LEU A 1 105 ? 23.602 -6.653 66.913 1.00 20.25 175 LEU A O 1
ATOM 693 N N . PHE A 1 106 ? 24.296 -6.723 64.757 1.00 18.02 176 PHE A N 1
ATOM 694 C CA . PHE A 1 106 ? 23.377 -5.669 64.361 1.00 19.27 176 PHE A CA 1
ATOM 695 C C . PHE A 1 106 ? 21.922 -6.125 64.424 1.00 20.06 176 PHE A C 1
ATOM 696 O O . PHE A 1 106 ? 21.075 -5.401 64.919 1.00 20.78 176 PHE A O 1
ATOM 704 N N . ARG A 1 107 ? 21.635 -7.314 63.872 1.00 21.27 177 ARG A N 1
ATOM 705 C CA . ARG A 1 107 ? 20.255 -7.846 63.844 1.00 22.54 177 ARG A CA 1
ATOM 706 C C . ARG A 1 107 ? 19.654 -7.923 65.240 1.00 21.81 177 ARG A C 1
ATOM 707 O O . ARG A 1 107 ? 18.461 -7.663 65.433 1.00 24.50 177 ARG A O 1
ATOM 715 N N . THR A 1 108 ? 20.478 -8.335 66.190 1.00 21.95 178 THR A N 1
ATOM 716 C CA . THR A 1 108 ? 20.037 -8.536 67.582 1.00 21.56 178 THR A CA 1
ATOM 717 C C . THR A 1 108 ? 20.234 -7.293 68.465 1.00 22.10 178 THR A C 1
ATOM 718 O O . THR A 1 108 ? 20.186 -7.386 69.695 1.00 22.07 178 THR A O 1
ATOM 722 N N . ARG A 1 109 ? 20.530 -6.143 67.845 1.00 21.56 179 ARG A N 1
ATOM 723 C CA . ARG A 1 109 ? 20.586 -4.852 68.562 1.00 21.29 179 ARG A CA 1
ATOM 724 C C . ARG A 1 109 ? 21.633 -4.768 69.668 1.00 20.59 179 ARG A C 1
ATOM 725 O O . ARG A 1 109 ? 21.431 -4.113 70.707 1.00 21.71 179 ARG A O 1
ATOM 733 N N . GLN A 1 110 ? 22.768 -5.432 69.449 1.00 18.63 180 GLN A N 1
ATOM 734 C CA . GLN A 1 110 ? 23.850 -5.457 70.391 1.00 20.44 180 GLN A CA 1
ATOM 735 C C . GLN A 1 110 ? 24.877 -4.378 70.083 1.00 19.61 180 GLN A C 1
ATOM 736 O O . GLN A 1 110 ? 25.815 -4.246 70.848 1.00 23.15 180 GLN A O 1
ATOM 742 N N . VAL A 1 111 ? 24.708 -3.636 68.983 1.00 19.93 181 VAL A N 1
ATOM 743 C CA . VAL A 1 111 ? 25.669 -2.586 68.608 1.00 18.86 181 VAL A CA 1
ATOM 744 C C . VAL A 1 111 ? 25.074 -1.212 68.865 1.00 19.10 181 VAL A C 1
ATOM 745 O O . VAL A 1 111 ? 23.945 -0.921 68.390 1.00 22.48 181 VAL A O 1
ATOM 749 N N . VAL A 1 112 ? 25.830 -0.361 69.556 1.00 17.30 182 VAL A N 1
ATOM 750 C CA . VAL A 1 112 ? 25.383 1.008 69.794 1.00 17.45 182 VAL A CA 1
ATOM 751 C C . VAL A 1 112 ? 25.773 1.791 68.536 1.00 15.88 182 VAL A C 1
ATOM 752 O O . VAL A 1 112 ? 26.958 1.841 68.200 1.00 17.98 182 VAL A O 1
ATOM 756 N N . LYS A 1 113 ? 24.792 2.393 67.876 1.00 15.49 183 LYS A N 1
ATOM 757 C CA . LYS A 1 113 ? 24.979 3.164 66.642 1.00 15.54 183 LYS A CA 1
ATOM 758 C C . LYS A 1 113 ? 24.646 4.610 66.969 1.00 15.09 183 LYS A C 1
ATOM 759 O O . LYS A 1 113 ? 23.507 4.877 67.337 1.00 16.20 183 LYS A O 1
ATOM 765 N N . LYS A 1 114 ? 25.609 5.527 66.859 1.00 14.59 184 LYS A N 1
ATOM 766 C CA A LYS A 1 114 ? 25.370 6.959 67.097 0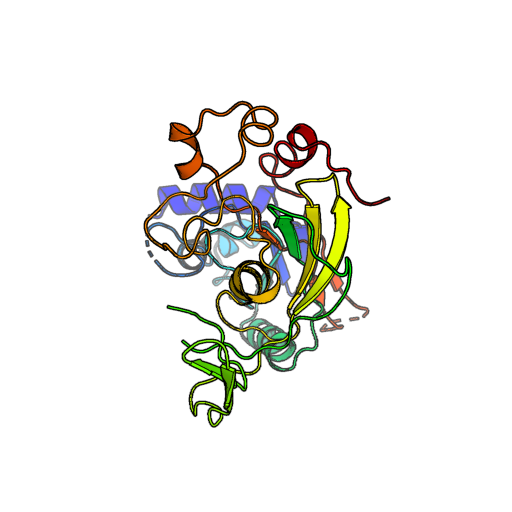.50 15.50 184 LYS A CA 1
ATOM 767 C CA B LYS A 1 114 ? 25.292 6.937 67.042 0.50 14.94 184 LYS A CA 1
ATOM 768 C C . LYS A 1 114 ? 25.602 7.744 65.816 1.00 14.51 184 LYS A C 1
ATOM 769 O O . LYS A 1 114 ? 26.611 7.540 65.153 1.00 14.65 184 LYS A O 1
ATOM 780 N N . TYR A 1 115 ? 24.677 8.642 65.505 1.00 13.48 185 TYR A N 1
ATOM 781 C CA . TYR A 1 115 ? 24.765 9.498 64.339 1.00 13.75 185 TYR A CA 1
ATOM 782 C C . TYR A 1 115 ? 24.703 10.926 64.795 1.00 13.51 185 TYR A C 1
ATOM 783 O O . TYR A 1 115 ? 24.094 11.226 65.815 1.00 14.27 185 TYR A O 1
ATOM 792 N N . TRP A 1 116 ? 25.344 11.802 64.051 1.00 13.36 186 TRP A N 1
ATOM 793 C CA . TRP A 1 116 ? 25.224 13.243 64.268 1.00 13.74 186 TRP A CA 1
ATOM 794 C C . TRP A 1 116 ? 24.572 13.845 63.047 1.00 13.10 186 TRP A C 1
ATOM 795 O O . TRP A 1 116 ? 24.928 13.525 61.900 1.00 13.91 186 TRP A O 1
ATOM 806 N N . ALA A 1 117 ? 23.631 14.773 63.281 1.00 13.04 187 ALA A N 1
ATOM 807 C CA . ALA A 1 117 ? 22.945 15.480 62.216 1.00 12.55 187 ALA A CA 1
ATOM 808 C C . ALA A 1 117 ? 22.800 16.940 62.572 1.00 12.70 187 ALA A C 1
ATOM 809 O O . ALA A 1 117 ? 22.685 17.296 63.738 1.00 13.55 187 ALA A O 1
ATOM 811 N N . ILE A 1 118 ? 22.809 17.786 61.556 1.00 12.80 188 ILE A N 1
ATOM 812 C CA . ILE A 1 118 ? 22.359 19.174 61.727 1.00 13.31 188 ILE A CA 1
ATOM 813 C C . ILE A 1 118 ? 20.933 19.234 61.283 1.00 13.88 188 ILE A C 1
ATOM 814 O O . ILE A 1 118 ? 20.586 18.755 60.201 1.00 14.04 188 ILE A O 1
ATOM 819 N N . THR A 1 119 ? 20.089 19.831 62.123 1.00 14.44 189 THR A N 1
ATOM 820 C CA . THR A 1 119 ? 18.672 19.968 61.844 1.00 15.22 189 THR A CA 1
ATOM 821 C C . THR A 1 119 ? 18.311 21.413 61.678 1.00 16.11 189 THR A C 1
ATOM 822 O O . THR A 1 119 ? 18.930 22.302 62.253 1.00 16.06 189 THR A O 1
ATOM 826 N N . VAL A 1 120 ? 17.315 21.605 60.845 1.00 16.34 190 VAL A N 1
ATOM 827 C CA A VAL A 1 120 ? 16.633 22.868 60.668 0.70 18.61 190 VAL A CA 1
ATOM 828 C CA B VAL A 1 120 ? 16.689 22.900 60.714 0.30 18.29 190 VAL A CA 1
ATOM 829 C C . VAL A 1 120 ? 15.584 22.866 61.802 1.00 19.43 190 VAL A C 1
ATOM 830 O O . VAL A 1 120 ? 14.832 21.903 61.948 1.00 23.61 190 VAL A O 1
ATOM 837 N N . HIS A 1 121 ? 15.560 23.889 62.618 1.00 22.20 191 HIS A N 1
ATOM 838 C CA . HIS A 1 121 ? 14.740 23.924 63.816 1.00 20.90 191 HIS A CA 1
ATOM 839 C C . HIS A 1 121 ? 15.348 23.052 64.893 1.00 21.15 191 HIS A C 1
ATOM 840 O O . HIS A 1 121 ? 16.110 22.099 64.627 1.00 20.37 191 HIS A O 1
ATOM 847 N N . VAL A 1 122 ? 14.958 23.354 66.121 1.00 18.79 192 VAL A N 1
ATOM 848 C CA . VAL A 1 122 ? 15.529 22.732 67.312 1.00 19.25 192 VAL A CA 1
ATOM 849 C C . VAL A 1 122 ? 14.507 21.780 67.914 1.00 18.61 192 VAL A C 1
ATOM 850 O O . VAL A 1 122 ? 13.400 22.208 68.283 1.00 19.17 192 VAL A O 1
ATOM 854 N N . PRO A 1 123 ? 14.854 20.493 68.069 1.00 17.81 193 PRO A N 1
ATOM 855 C CA . PRO A 1 123 ? 13.915 19.542 68.637 1.00 18.09 193 PRO A CA 1
ATOM 856 C C . PRO A 1 123 ? 13.363 19.952 70.026 1.00 17.68 193 PRO A C 1
ATOM 857 O O . PRO A 1 123 ? 14.103 20.464 70.847 1.00 19.15 193 PRO A O 1
ATOM 861 N N . MET A 1 124 ? 12.074 19.713 70.213 1.00 19.24 194 MET A N 1
ATOM 862 C CA . MET A 1 124 ? 11.380 19.970 71.505 1.00 21.16 194 MET A CA 1
ATOM 863 C C . MET A 1 124 ? 10.588 18.713 71.890 1.00 20.80 194 MET A C 1
ATOM 864 O O . MET A 1 124 ? 9.744 18.286 71.113 1.00 19.97 194 MET A O 1
ATOM 869 N N . PRO A 1 125 ? 10.843 18.110 73.057 1.00 19.74 195 PRO A N 1
ATOM 870 C CA . PRO A 1 125 ? 11.917 18.465 73.981 1.00 20.38 195 PRO A CA 1
ATOM 871 C C . PRO A 1 125 ? 13.306 18.247 73.375 1.00 19.39 195 PRO A C 1
ATOM 872 O O . PRO A 1 125 ? 13.429 17.584 72.355 1.00 18.81 195 PRO A O 1
ATOM 876 N N . SER A 1 126 ? 14.325 18.780 74.018 1.00 19.50 196 SER A N 1
ATOM 877 C CA . SER A 1 126 ? 15.692 18.715 73.469 1.00 20.64 196 SER A CA 1
ATOM 878 C C . SER A 1 126 ? 16.315 17.321 73.540 1.00 20.93 196 SER A C 1
ATOM 879 O O . SER A 1 126 ? 17.327 17.081 72.889 1.00 20.39 196 SER A O 1
ATOM 882 N N . ALA A 1 127 ? 15.742 16.421 74.331 1.00 19.82 197 ALA A N 1
ATOM 883 C CA . ALA A 1 127 ? 16.133 15.017 74.370 1.00 19.16 197 ALA A CA 1
ATOM 884 C C . ALA A 1 127 ? 14.891 14.147 74.517 1.00 21.05 197 ALA A C 1
ATOM 885 O O . ALA A 1 127 ? 13.901 14.545 75.139 1.00 22.24 197 ALA A O 1
ATOM 887 N N . GLY A 1 128 ? 14.899 12.977 73.900 1.00 19.22 198 GLY A N 1
ATOM 888 C CA . GLY A 1 128 ? 13.757 12.108 73.988 1.00 19.90 198 GLY A CA 1
ATOM 889 C C . GLY A 1 128 ? 13.850 10.908 73.092 1.00 19.53 198 GLY A C 1
ATOM 890 O O . GLY A 1 128 ? 14.958 10.454 72.756 1.00 19.57 198 GLY A O 1
ATOM 891 N N A VAL A 1 129 ? 12.694 10.395 72.681 0.50 19.93 199 VAL A N 1
ATOM 892 N N B VAL A 1 129 ? 12.679 10.411 72.710 0.50 19.59 199 VAL A N 1
ATOM 893 C CA A VAL A 1 129 ? 12.632 9.219 71.828 0.50 20.70 199 VAL A CA 1
ATOM 894 C CA B VAL A 1 129 ? 12.540 9.268 71.842 0.50 20.11 199 VAL A CA 1
ATOM 895 C C A VAL A 1 129 ? 11.388 9.277 70.932 0.50 21.13 199 VAL A C 1
ATOM 896 C C B VAL A 1 129 ? 11.426 9.568 70.850 0.50 20.17 199 VAL A C 1
ATOM 897 O O A VAL A 1 129 ? 10.274 9.500 71.409 0.50 22.22 199 VAL A O 1
ATOM 898 O O B VAL A 1 129 ? 10.471 10.306 71.155 0.50 18.95 199 VAL A O 1
ATOM 905 N N . VAL A 1 130 ? 11.592 9.064 69.632 1.00 19.48 200 VAL A N 1
ATOM 906 C CA . VAL A 1 130 ? 10.527 9.052 68.639 1.00 19.46 200 VAL A CA 1
ATOM 907 C C . VAL A 1 130 ? 10.296 7.575 68.373 1.00 21.15 200 VAL A C 1
ATOM 908 O O . VAL A 1 130 ? 11.202 6.859 67.959 1.00 20.97 200 VAL A O 1
ATOM 912 N N . ASP A 1 131 ? 9.076 7.099 68.644 1.00 23.94 201 ASP A N 1
ATOM 913 C CA . ASP A 1 131 ? 8.767 5.651 68.523 1.00 26.93 201 ASP A CA 1
ATOM 914 C C . ASP A 1 131 ? 7.580 5.327 67.614 1.00 27.97 201 ASP A C 1
ATOM 915 O O . ASP A 1 131 ? 6.970 4.250 67.727 1.00 33.06 201 ASP A O 1
ATOM 920 N N . ILE A 1 132 ? 7.263 6.234 66.710 1.00 27.89 202 ILE A N 1
ATOM 921 C CA . ILE A 1 132 ? 6.140 6.070 65.783 1.00 27.92 202 ILE A CA 1
ATOM 922 C C . ILE A 1 132 ? 6.555 5.076 64.688 1.00 26.98 202 ILE A C 1
ATOM 923 O O . ILE A 1 132 ? 7.635 5.199 64.111 1.00 25.09 202 ILE A O 1
ATOM 927 N N . PRO A 1 133 ? 5.718 4.053 64.407 1.00 25.95 203 PRO A N 1
ATOM 928 C CA . PRO A 1 133 ? 6.115 3.094 63.381 1.00 26.48 203 PRO A CA 1
ATOM 929 C C . PRO A 1 133 ? 6.198 3.716 62.007 1.00 26.51 203 PRO A C 1
ATOM 930 O O . PRO A 1 133 ? 5.622 4.782 61.765 1.00 25.51 203 PRO A O 1
ATOM 934 N N . ILE A 1 134 ? 6.944 3.049 61.140 1.00 27.03 204 ILE A N 1
ATOM 935 C CA . ILE A 1 134 ? 7.209 3.509 59.796 1.00 28.81 204 ILE A CA 1
ATOM 936 C C . ILE A 1 134 ? 6.669 2.469 58.819 1.00 31.01 204 ILE A C 1
ATOM 937 O O . ILE A 1 134 ? 6.796 1.267 59.060 1.00 31.64 204 ILE A O 1
ATOM 942 N N A VAL A 1 135 ? 6.083 2.938 57.720 0.50 32.81 205 VAL A N 1
ATOM 943 N N B VAL A 1 135 ? 6.072 2.946 57.725 0.50 33.10 205 VAL A N 1
ATOM 944 C CA A VAL A 1 135 ? 5.560 2.056 56.681 0.50 35.53 205 VAL A CA 1
ATOM 945 C CA B VAL A 1 135 ? 5.536 2.090 56.663 0.50 36.05 205 VAL A CA 1
ATOM 946 C C A VAL A 1 135 ? 6.237 2.385 55.352 0.50 37.99 205 VAL A C 1
ATOM 947 C C B VAL A 1 135 ? 6.278 2.390 55.364 0.50 38.26 205 VAL A C 1
ATOM 948 O O A VAL A 1 135 ? 6.447 3.559 55.031 0.50 38.09 205 VAL A O 1
ATOM 949 O O B VAL A 1 135 ? 6.569 3.552 55.071 0.50 38.32 205 VAL A O 1
ATOM 956 N N . GLU A 1 136 ? 6.571 1.335 54.604 1.00 40.76 206 GLU A N 1
ATOM 957 C CA . GLU A 1 136 ? 7.261 1.420 53.322 1.00 45.62 206 GLU A CA 1
ATOM 958 C C . GLU A 1 136 ? 6.281 1.073 52.209 1.00 48.12 206 GLU A C 1
ATOM 959 O O . GLU A 1 136 ? 6.046 1.877 51.310 1.00 50.82 206 GLU A O 1
ATOM 965 N N . LYS A 1 147 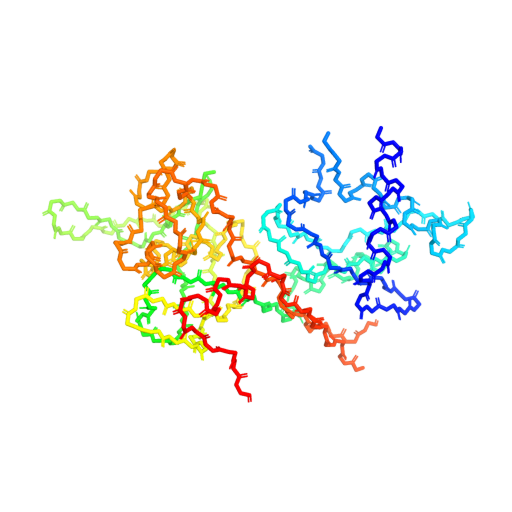? 9.664 4.909 49.409 1.00 47.45 217 LYS A N 1
ATOM 966 C CA . LYS A 1 147 ? 8.601 5.766 49.925 1.00 44.36 217 LYS A CA 1
ATOM 967 C C . LYS A 1 147 ? 8.278 5.423 51.381 1.00 43.40 217 LYS A C 1
ATOM 968 O O . LYS A 1 147 ? 7.534 4.464 51.643 1.00 45.10 217 LYS A O 1
ATOM 970 N N . MET A 1 148 ? 8.831 6.208 52.314 1.00 41.07 218 MET A N 1
ATOM 971 C CA . MET A 1 148 ? 8.656 5.982 53.760 1.00 37.02 218 MET A CA 1
ATOM 972 C C . MET A 1 148 ? 7.836 7.089 54.406 1.00 36.77 218 MET A C 1
ATOM 973 O O . MET A 1 148 ? 8.071 8.277 54.157 1.00 34.52 218 MET A O 1
ATOM 978 N N . THR A 1 149 ? 6.884 6.692 55.253 1.00 35.75 219 THR A N 1
ATOM 979 C CA . THR A 1 149 ? 6.075 7.633 56.039 1.00 36.07 219 THR A CA 1
ATOM 980 C C . THR A 1 149 ? 5.832 7.076 57.442 1.00 33.04 219 THR A C 1
ATOM 981 O O . THR A 1 149 ? 6.133 5.915 57.705 1.00 35.42 219 THR A O 1
ATOM 985 N N . LEU A 1 150 ? 5.292 7.905 58.331 1.00 32.44 220 LEU A N 1
ATOM 986 C CA . LEU A 1 150 ? 4.894 7.456 59.659 1.00 30.86 220 LEU A CA 1
ATOM 987 C C . LEU A 1 150 ? 3.530 6.788 59.601 1.00 33.00 220 LEU A C 1
ATOM 988 O O . LEU A 1 150 ? 2.722 7.094 58.719 1.00 34.24 220 LEU A O 1
ATOM 993 N N . SER A 1 151 ? 3.279 5.901 60.563 1.00 31.62 221 SER A N 1
ATOM 994 C CA . SER A 1 151 ? 2.000 5.191 60.674 1.00 33.05 221 SER A CA 1
ATOM 995 C C . SER A 1 151 ? 1.516 5.271 62.128 1.00 32.16 221 SER A C 1
ATOM 996 O O . SER A 1 151 ? 1.738 4.346 62.908 1.00 33.71 221 SER A O 1
ATOM 999 N N . PRO A 1 152 ? 0.853 6.389 62.506 1.00 36.68 222 PRO A N 1
ATOM 1000 C CA . PRO A 1 152 ? 0.432 6.560 63.902 1.00 37.06 222 PRO A CA 1
ATOM 1001 C C . PRO A 1 152 ? -0.896 5.884 64.212 1.00 36.40 222 PRO A C 1
ATOM 1002 O O . PRO A 1 152 ? -1.563 5.378 63.314 1.00 36.98 222 PRO A O 1
ATOM 1006 N N . SER A 1 153 ? -1.238 5.888 65.498 1.00 37.97 223 SER A N 1
ATOM 1007 C CA . SER A 1 153 ? -2.438 5.252 66.003 1.00 35.52 223 SER A CA 1
ATOM 1008 C C . SER A 1 153 ? -3.726 5.965 65.580 1.00 34.73 223 SER A C 1
ATOM 1009 O O . SER A 1 153 ? -4.769 5.323 65.518 1.00 31.60 223 SER A O 1
ATOM 1011 N N . TYR A 1 154 ? -3.659 7.267 65.286 1.00 32.94 224 TYR A N 1
ATOM 1012 C CA . TYR A 1 154 ? -4.847 8.039 64.891 1.00 34.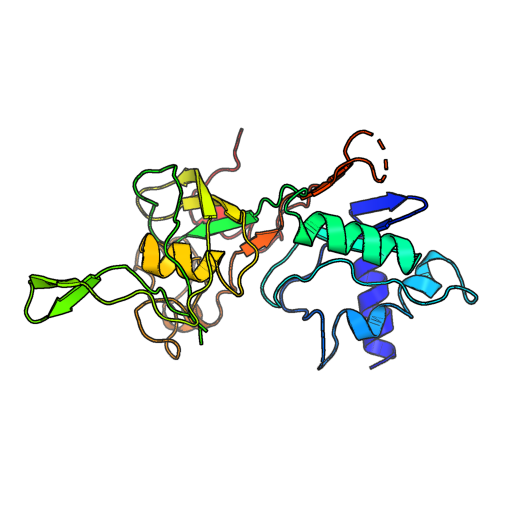12 224 TYR A CA 1
ATOM 1013 C C . TYR A 1 154 ? -4.673 8.784 63.563 1.00 36.29 224 TYR A C 1
ATOM 1014 O O . TYR A 1 154 ? -3.561 8.991 63.070 1.00 39.24 224 TYR A O 1
ATOM 1023 N N . ARG A 1 155 ? -5.811 9.171 62.998 1.00 37.36 225 ARG A N 1
ATOM 1024 C CA . ARG A 1 155 ? -5.917 9.923 61.757 1.00 38.27 225 ARG A CA 1
ATOM 1025 C C . ARG A 1 155 ? -6.670 11.199 62.131 1.00 37.99 225 ARG A C 1
ATOM 1026 O O . ARG A 1 155 ? -7.410 11.197 63.115 1.00 35.97 225 ARG A O 1
ATOM 1034 N N . MET A 1 156 ? -6.448 12.281 61.381 1.00 38.51 226 MET A N 1
ATOM 1035 C CA . MET A 1 156 ? -7.208 13.534 61.536 1.00 39.27 226 MET A CA 1
ATOM 1036 C C . MET A 1 156 ? -8.244 13.658 60.435 1.00 39.59 226 MET A C 1
ATOM 1037 O O . MET A 1 156 ? -7.896 13.630 59.256 1.00 40.26 226 MET A O 1
ATOM 1042 N N . ASP A 1 157 ? -9.516 13.765 60.827 1.00 37.74 227 ASP A N 1
ATOM 1043 C CA . ASP A 1 157 ? -10.624 14.058 59.912 1.00 38.96 227 ASP A CA 1
ATOM 1044 C C . ASP A 1 157 ? -11.312 15.311 60.407 1.00 38.77 227 ASP A C 1
ATOM 1045 O O . ASP A 1 157 ? -11.801 15.338 61.542 1.00 37.08 227 ASP A O 1
ATOM 1050 N N . ASP A 1 158 ? -11.354 16.341 59.565 1.00 39.12 228 ASP A N 1
ATOM 1051 C CA . ASP A 1 158 ? -12.087 17.566 59.872 1.00 40.25 228 ASP A CA 1
ATOM 1052 C C . ASP A 1 158 ? -11.759 18.054 61.293 1.00 37.99 228 ASP A C 1
ATOM 1053 O O . ASP A 1 158 ? -12.651 18.432 62.054 1.00 38.11 228 ASP A O 1
ATOM 1058 N N . GLY A 1 159 ? -10.474 18.000 61.646 1.00 36.59 229 GLY A N 1
ATOM 1059 C CA . GLY A 1 159 ? -9.979 18.505 62.932 1.00 36.69 229 GLY A CA 1
ATOM 1060 C C . GLY A 1 159 ? -10.148 17.636 64.178 1.00 35.17 229 GLY A C 1
ATOM 1061 O O . GLY A 1 159 ? -9.767 18.068 65.268 1.00 35.60 229 GLY A O 1
ATOM 1062 N N . LYS A 1 160 ? -10.696 16.423 64.040 1.00 33.14 230 LYS A N 1
ATOM 1063 C CA . LYS A 1 160 ? -10.856 15.497 65.166 1.00 32.49 230 LYS A CA 1
ATOM 1064 C C . LYS A 1 160 ? -10.088 14.206 64.895 1.00 30.42 230 LYS A C 1
ATOM 1065 O O . LYS A 1 160 ? -9.856 13.847 63.73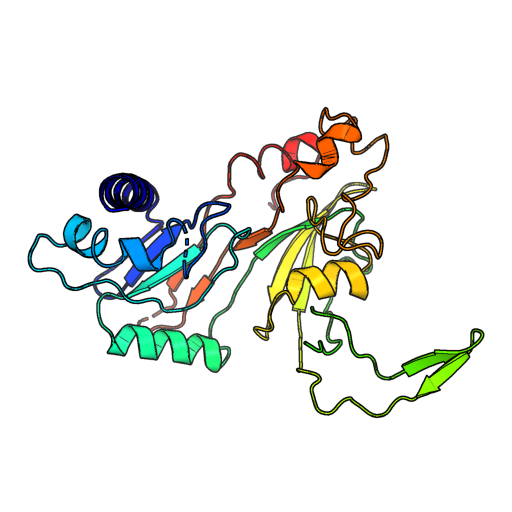7 1.00 29.55 230 LYS A O 1
ATOM 1070 N N . MET A 1 161 ? -9.705 13.514 65.968 1.00 29.51 231 MET A N 1
ATOM 1071 C CA . MET A 1 161 ? -8.900 12.293 65.862 1.00 30.16 231 MET A CA 1
ATOM 1072 C C . MET A 1 161 ? -9.769 11.060 65.737 1.00 29.73 231 MET A C 1
ATOM 1073 O O . MET A 1 161 ? -10.749 10.896 66.464 1.00 31.03 231 MET A O 1
ATOM 1078 N N . VAL A 1 162 ? -9.391 10.195 64.812 1.00 28.16 232 VAL A N 1
ATOM 1079 C CA . VAL A 1 162 ? -10.100 8.951 64.571 1.00 27.12 232 VAL A CA 1
ATOM 1080 C C . VAL A 1 162 ? -9.065 7.838 64.648 1.00 27.69 232 VAL A C 1
ATOM 1081 O O . VAL A 1 162 ? -8.024 7.901 63.975 1.00 28.10 232 VAL A O 1
ATOM 1085 N N . LYS A 1 163 ? -9.360 6.822 65.453 1.00 26.41 233 LYS A N 1
ATOM 1086 C CA . LYS A 1 163 ? -8.448 5.711 65.634 1.00 27.90 233 LYS A CA 1
ATOM 1087 C C . LYS A 1 163 ? -8.393 4.866 64.359 1.00 28.52 233 LYS A C 1
ATOM 1088 O O . LYS A 1 163 ? -9.432 4.538 63.787 1.00 26.99 233 LYS A O 1
ATOM 1094 N N . VAL A 1 164 ? -7.177 4.554 63.906 1.00 29.57 234 VAL A N 1
ATOM 1095 C CA . VAL A 1 164 ? -6.962 3.701 62.743 1.00 31.42 234 VAL A CA 1
ATOM 1096 C C . VAL A 1 164 ? -6.217 2.456 63.220 1.00 33.22 234 VAL A C 1
ATOM 1097 O O . VAL A 1 164 ? -5.195 2.570 63.916 1.00 32.19 234 VAL A O 1
ATOM 1101 N N . ARG A 1 165 ? -6.725 1.273 62.867 1.00 34.75 235 ARG A N 1
ATOM 1102 C CA . ARG A 1 165 ? -6.061 0.018 63.251 1.00 37.68 235 ARG A CA 1
ATOM 1103 C C . ARG A 1 165 ? -4.639 -0.034 62.678 1.00 37.40 235 ARG A C 1
ATOM 1104 O O . ARG A 1 165 ? -4.403 0.402 61.548 1.00 34.75 235 ARG A O 1
ATOM 1112 N N . ARG A 1 166 ? -3.698 -0.546 63.477 1.00 38.94 236 ARG A N 1
ATOM 1113 C CA . ARG A 1 166 ? -2.283 -0.585 63.092 1.00 40.40 236 ARG A CA 1
ATOM 1114 C C . ARG A 1 166 ? -2.149 -1.289 61.744 1.00 40.20 236 ARG A C 1
ATOM 1115 O O . ARG A 1 166 ? -2.694 -2.375 61.564 1.00 38.72 236 ARG A O 1
ATOM 1117 N N . SER A 1 167 ? -1.473 -0.648 60.794 1.00 39.85 237 SER A N 1
ATOM 1118 C CA . SER A 1 167 ? -1.275 -1.239 59.469 1.00 40.14 237 SER A CA 1
ATOM 1119 C C . SER A 1 167 ? -0.460 -2.530 59.570 1.00 41.43 237 SER A C 1
ATOM 1120 O O . SER A 1 167 ? 0.489 -2.605 60.347 1.00 40.54 237 SER A O 1
ATOM 1123 N N . ARG A 1 168 ? -0.829 -3.529 58.766 1.00 40.97 238 ARG A N 1
ATOM 1124 C CA . ARG A 1 168 ? -0.133 -4.818 58.739 1.00 40.85 238 ARG A CA 1
ATOM 1125 C C . ARG A 1 168 ? 1.339 -4.710 58.301 1.00 39.94 238 ARG A C 1
ATOM 1126 O O . ARG A 1 168 ? 2.157 -5.539 58.698 1.00 38.78 238 ARG A O 1
ATOM 1128 N N . ASN A 1 169 ? 1.674 -3.698 57.499 1.00 40.29 239 ASN A N 1
ATOM 1129 C CA . ASN A 1 169 ? 3.051 -3.500 57.030 1.00 41.77 239 ASN A CA 1
ATOM 1130 C C . ASN A 1 169 ? 3.867 -2.475 57.838 1.00 39.08 239 ASN A C 1
ATOM 1131 O O . ASN A 1 169 ? 5.033 -2.238 57.517 1.00 40.32 239 ASN A O 1
ATOM 1136 N N . ALA A 1 170 ? 3.280 -1.873 58.872 1.00 35.82 240 ALA A N 1
ATOM 1137 C CA . ALA A 1 170 ? 4.023 -0.925 59.708 1.00 34.10 240 ALA A CA 1
ATOM 1138 C C . ALA A 1 170 ? 5.160 -1.652 60.408 1.00 34.55 240 ALA A C 1
ATOM 1139 O O . ALA A 1 170 ? 4.992 -2.778 60.853 1.00 34.52 240 ALA A O 1
ATOM 1141 N N . GLN A 1 171 ? 6.325 -1.012 60.468 1.00 31.36 241 GLN A N 1
ATOM 1142 C CA . GLN A 1 171 ? 7.497 -1.582 61.111 1.00 30.83 241 GLN A CA 1
ATOM 1143 C C . GLN A 1 171 ? 7.804 -0.776 62.368 1.00 28.51 241 GLN A C 1
ATOM 1144 O O . GLN A 1 171 ? 7.753 0.460 62.352 1.00 25.71 241 GLN A O 1
ATOM 1150 N N . VAL A 1 172 ? 8.137 -1.487 63.443 1.00 25.27 242 VAL A N 1
ATOM 1151 C CA . VAL A 1 172 ? 8.513 -0.872 64.719 1.00 24.93 242 VAL A CA 1
ATOM 1152 C C . VAL A 1 172 ? 9.774 -0.039 64.454 1.00 22.78 242 VAL A C 1
ATOM 1153 O O . VAL A 1 172 ? 10.685 -0.515 63.791 1.00 23.27 242 VAL A O 1
ATOM 1157 N N . ALA A 1 173 ? 9.761 1.215 64.913 1.00 22.42 243 ALA A N 1
ATOM 1158 C CA . ALA A 1 173 ? 10.862 2.151 64.665 1.00 21.85 243 ALA A CA 1
ATOM 1159 C C . ALA A 1 173 ? 11.039 3.014 65.897 1.00 19.79 243 ALA A C 1
ATOM 1160 O O . ALA A 1 173 ? 10.092 3.661 66.351 1.00 21.81 243 ALA A O 1
ATOM 1162 N N . VAL A 1 174 ? 12.255 3.022 66.441 1.00 19.05 244 VAL A N 1
ATOM 1163 C CA . VAL A 1 174 ? 12.581 3.747 67.646 1.00 19.39 244 VAL A CA 1
ATOM 1164 C C . VAL A 1 174 ? 13.926 4.439 67.462 1.00 18.28 244 VAL A C 1
ATOM 1165 O O . VAL A 1 174 ? 14.941 3.800 67.172 1.00 18.54 244 VAL A O 1
ATOM 1169 N N . THR A 1 175 ? 13.914 5.751 67.674 1.00 18.12 245 THR A N 1
ATOM 1170 C CA . THR A 1 175 ? 15.099 6.612 67.603 1.00 18.03 245 THR A CA 1
ATOM 1171 C C . THR A 1 175 ? 15.226 7.402 68.885 1.00 17.58 245 THR A C 1
ATOM 1172 O O . THR A 1 175 ? 14.301 8.145 69.228 1.00 19.48 245 THR A O 1
ATOM 1176 N N . GLN A 1 176 ? 16.344 7.272 69.587 1.00 15.82 246 GLN A N 1
ATOM 1177 C CA . GLN A 1 176 ? 16.657 8.140 70.718 1.00 17.13 246 GLN A CA 1
ATOM 1178 C C . GLN A 1 176 ? 17.375 9.355 70.165 1.00 16.77 246 GLN A C 1
ATOM 1179 O O . GLN A 1 176 ? 18.156 9.234 69.212 1.00 17.12 246 GLN A O 1
ATOM 1185 N N . TYR A 1 177 ? 17.161 10.518 70.770 1.00 16.54 247 TYR A N 1
ATOM 1186 C CA . TYR A 1 177 ? 17.858 11.731 70.344 1.00 15.69 247 TYR A CA 1
ATOM 1187 C C . TYR A 1 177 ? 18.206 12.637 71.484 1.00 16.01 247 TYR A C 1
ATOM 1188 O O . TYR A 1 177 ? 17.543 12.626 72.512 1.00 16.67 247 TYR A O 1
ATOM 1197 N N . GLN A 1 178 ? 19.249 13.432 71.282 1.00 16.07 248 GLN A N 1
ATOM 1198 C CA . GLN A 1 178 ? 19.711 14.405 72.249 1.00 17.29 248 GLN A CA 1
ATOM 1199 C C . GLN A 1 178 ? 20.317 15.564 71.493 1.00 16.02 248 GLN A C 1
ATOM 1200 O O . GLN A 1 178 ? 21.293 15.376 70.743 1.00 16.02 248 GLN A O 1
ATOM 1206 N N . VAL A 1 179 ? 19.802 16.760 71.707 1.00 15.82 249 VAL A N 1
ATOM 1207 C CA . VAL A 1 179 ? 20.451 17.951 71.180 1.00 16.02 249 VAL A CA 1
ATOM 1208 C C . VAL A 1 179 ? 21.799 18.141 71.882 1.00 17.45 249 VAL A C 1
ATOM 1209 O O . VAL A 1 179 ? 21.862 18.114 73.121 1.00 19.30 249 VAL A O 1
ATOM 1213 N N . LEU A 1 180 ? 22.855 18.339 71.100 1.00 16.07 250 LEU A N 1
ATOM 1214 C CA . LEU A 1 180 ? 24.206 18.608 71.609 1.00 17.72 250 LEU A CA 1
ATOM 1215 C C . LEU A 1 180 ? 24.545 20.095 71.660 1.00 18.45 250 LEU A C 1
ATOM 1216 O O . LEU A 1 180 ? 25.314 20.539 72.522 1.00 20.88 250 LEU A O 1
ATOM 1221 N N . SER A 1 181 ? 24.021 20.823 70.690 1.00 17.53 251 SER A N 1
ATOM 1222 C CA . SER A 1 181 ? 24.252 22.260 70.538 1.00 18.46 251 SER A CA 1
ATOM 1223 C C . SER A 1 181 ? 23.076 22.838 69.790 1.00 17.87 251 SER A C 1
ATOM 1224 O O . SER A 1 181 ? 22.530 22.177 68.901 1.00 17.71 251 SER A O 1
ATOM 1227 N N . SER A 1 182 ? 22.693 24.084 70.106 1.00 16.54 252 SER A N 1
ATOM 1228 C CA . SER A 1 182 ? 21.622 24.734 69.394 1.00 17.04 252 SER A CA 1
ATOM 1229 C C . SER A 1 182 ? 21.746 26.248 69.368 1.00 16.78 252 SER A C 1
ATOM 1230 O O . SER A 1 182 ? 22.395 26.864 70.231 1.00 19.04 252 SER A O 1
ATOM 1233 N N . THR A 1 183 ? 21.150 26.811 68.335 1.00 16.71 253 THR A N 1
ATOM 1234 C CA . THR A 1 183 ? 20.894 28.258 68.270 1.00 17.13 253 THR A CA 1
ATOM 1235 C C . THR A 1 183 ? 19.401 28.407 68.474 1.00 18.46 253 THR A C 1
ATOM 1236 O O . THR A 1 183 ? 18.807 27.562 69.133 1.00 20.54 253 THR A O 1
ATOM 1240 N N . LEU A 1 184 ? 18.787 29.484 67.991 1.00 19.54 254 LEU A N 1
ATOM 1241 C CA . LEU A 1 184 ? 17.338 29.591 68.045 1.00 20.16 254 LEU A CA 1
ATOM 1242 C C . LEU A 1 184 ? 16.716 28.892 66.847 1.00 20.52 254 LEU A C 1
ATOM 1243 O O . LEU A 1 184 ? 15.508 28.693 66.825 1.00 23.94 254 LEU A O 1
ATOM 1248 N N . SER A 1 185 ? 17.548 28.526 65.859 1.00 19.25 255 SER A N 1
ATOM 1249 C CA . SER A 1 185 ? 17.054 28.080 64.564 1.00 19.74 255 SER A CA 1
ATOM 1250 C C . SER A 1 185 ? 17.672 26.799 63.997 1.00 18.33 255 SER A C 1
ATOM 1251 O O . SER A 1 185 ? 17.172 26.276 63.019 1.00 21.15 255 SER A O 1
ATOM 1254 N N . SER A 1 186 ? 18.772 26.332 64.567 1.00 16.89 256 SER A N 1
ATOM 1255 C CA . SER A 1 186 ? 19.490 25.137 64.102 1.00 17.33 256 SER A CA 1
ATOM 1256 C C . SER A 1 186 ? 19.883 24.310 65.297 1.00 16.16 256 SER A C 1
ATOM 1257 O O . SER A 1 186 ? 20.050 24.855 66.400 1.00 16.22 256 SER A O 1
ATOM 1260 N N . ALA A 1 187 ? 20.094 23.004 65.092 1.00 15.12 257 ALA A N 1
ATOM 1261 C CA . ALA A 1 187 ? 20.683 22.175 66.115 1.00 14.91 257 ALA A CA 1
ATOM 1262 C C . ALA A 1 187 ? 21.660 21.130 65.587 1.00 14.15 257 ALA A C 1
ATOM 1263 O O . ALA A 1 187 ? 21.523 20.684 64.454 1.00 14.71 257 ALA A O 1
ATOM 1265 N N . LEU A 1 188 ? 22.657 20.797 66.397 1.00 14.57 258 LEU A N 1
ATOM 1266 C CA . LEU A 1 188 ? 23.465 19.588 66.221 1.00 14.84 258 LEU A CA 1
ATOM 1267 C C . LEU A 1 188 ? 22.831 18.549 67.130 1.00 14.58 258 LEU A C 1
ATOM 1268 O O . LEU A 1 188 ? 22.720 18.798 68.352 1.00 14.39 258 LEU A O 1
ATOM 1273 N N . VAL A 1 189 ? 22.435 17.412 66.565 1.00 13.99 259 VAL A N 1
ATOM 1274 C CA . VAL A 1 189 ? 21.649 16.420 67.284 1.00 13.98 259 VAL A CA 1
ATOM 1275 C C . VAL A 1 189 ? 22.334 15.059 67.193 1.00 14.01 259 VAL A C 1
ATOM 1276 O O . VAL A 1 189 ? 22.698 14.628 66.096 1.00 14.04 259 VAL A O 1
ATOM 1280 N N . GLU A 1 190 ? 22.495 14.404 68.346 1.00 14.45 260 GLU A N 1
ATOM 1281 C CA . GLU A 1 190 ? 22.965 13.022 68.403 1.00 15.31 260 GLU A CA 1
ATOM 1282 C C . GLU A 1 190 ? 21.762 12.097 68.345 1.00 16.09 260 GLU A C 1
ATOM 1283 O O . GLU A 1 190 ? 20.778 12.283 69.072 1.00 16.71 260 GLU A O 1
ATOM 1289 N N . LEU A 1 191 ? 21.826 11.112 67.460 1.00 15.23 261 LEU A N 1
ATOM 1290 C CA . LEU A 1 191 ? 20.732 10.184 67.217 1.00 15.72 261 LEU A CA 1
ATOM 1291 C C . LEU A 1 191 ? 21.211 8.772 67.437 1.00 16.15 261 LEU A C 1
ATOM 1292 O O . LEU A 1 191 ? 22.318 8.418 67.007 1.00 15.87 261 LEU A O 1
ATOM 1297 N N . GLN A 1 192 ? 20.365 7.952 68.044 1.00 16.85 262 GLN A N 1
ATOM 1298 C CA . GLN A 1 192 ? 20.666 6.541 68.193 1.00 17.55 262 GLN A CA 1
ATOM 1299 C C . GLN A 1 192 ? 19.456 5.795 67.719 1.00 18.37 262 GLN A C 1
ATOM 1300 O O . GLN A 1 192 ? 18.480 5.663 68.485 1.00 19.70 262 GLN A O 1
ATOM 1306 N N . PRO A 1 193 ? 19.503 5.281 66.480 1.00 17.73 263 PRO A N 1
ATOM 1307 C CA . PRO A 1 193 ? 18.444 4.383 66.022 1.00 17.86 263 PRO A CA 1
ATOM 1308 C C . PRO A 1 193 ? 18.605 3.061 66.799 1.00 19.70 263 PRO A C 1
ATOM 1309 O O . PRO A 1 193 ? 19.710 2.479 66.839 1.00 19.64 263 PRO A O 1
ATOM 1313 N N . ILE A 1 194 ? 17.554 2.651 67.502 1.00 18.27 264 ILE A N 1
ATOM 1314 C CA . ILE A 1 194 ? 17.576 1.389 68.227 1.00 20.41 264 ILE A CA 1
ATOM 1315 C C . ILE A 1 194 ? 17.227 0.280 67.261 1.00 18.95 264 ILE A C 1
ATOM 1316 O O . ILE A 1 194 ? 17.900 -0.755 67.214 1.00 19.94 264 ILE A O 1
ATOM 1321 N N . THR A 1 195 ? 16.179 0.524 66.484 1.00 19.22 265 THR A N 1
ATOM 1322 C CA . THR A 1 195 ? 15.830 -0.286 65.322 1.00 19.98 265 THR A CA 1
ATOM 1323 C C . THR A 1 195 ? 16.686 0.132 64.125 1.00 21.91 265 THR A C 1
ATOM 1324 O O . THR A 1 195 ? 17.594 0.957 64.265 1.00 23.69 265 THR A O 1
ATOM 1328 N N . GLY A 1 196 ? 16.445 -0.491 62.973 1.00 22.19 266 GLY A N 1
ATOM 1329 C CA . GLY A 1 196 ? 17.264 -0.270 61.783 1.00 23.59 266 GLY A CA 1
ATOM 1330 C C . GLY A 1 196 ? 16.449 -0.148 60.526 1.00 23.32 266 GLY A C 1
ATOM 1331 O O . GLY A 1 196 ? 16.795 -0.748 59.515 1.00 28.73 266 GLY A O 1
ATOM 1332 N N . ILE A 1 197 ? 15.390 0.654 60.588 1.00 21.35 267 ILE A N 1
ATOM 1333 C CA . ILE A 1 197 ? 14.413 0.777 59.498 1.00 21.79 267 ILE A CA 1
ATOM 1334 C C . ILE A 1 197 ? 14.931 1.813 58.507 1.00 21.99 267 ILE A C 1
ATOM 1335 O O . ILE A 1 197 ? 15.521 2.821 58.900 1.00 21.09 267 ILE A O 1
ATOM 1340 N N . LYS A 1 198 ? 14.695 1.555 57.220 1.00 22.77 268 LYS A N 1
ATOM 1341 C CA . LYS A 1 198 ? 15.124 2.443 56.140 1.00 23.19 268 LYS A CA 1
ATOM 1342 C C . LYS A 1 198 ? 14.675 3.890 56.361 1.00 20.27 268 LYS A C 1
ATOM 1343 O O . LYS A 1 198 ? 13.483 4.164 56.600 1.00 21.49 268 LYS A O 1
ATOM 1349 N N . HIS A 1 199 ? 15.642 4.806 56.324 1.00 19.58 269 HIS A N 1
ATOM 1350 C CA . HIS A 1 199 ? 15.409 6.243 56.489 1.00 19.20 269 HIS A CA 1
ATOM 1351 C C . HIS A 1 199 ? 14.793 6.647 57.825 1.00 17.66 269 HIS A C 1
ATOM 1352 O O . HIS A 1 199 ? 14.276 7.745 57.957 1.00 16.66 269 HIS A O 1
ATOM 1359 N N . GLN A 1 200 ? 14.905 5.798 58.848 1.00 17.03 270 GLN A N 1
ATOM 1360 C CA . GLN A 1 200 ? 14.193 6.100 60.081 1.00 17.30 270 GLN A CA 1
ATOM 1361 C C . GLN A 1 200 ? 14.642 7.397 60.728 1.00 15.60 270 GLN A C 1
ATOM 1362 O O . GLN A 1 200 ? 13.819 8.111 61.239 1.00 15.54 270 GLN A O 1
ATOM 1368 N N . LEU A 1 201 ? 15.931 7.706 60.724 1.00 14.72 271 LEU A N 1
ATOM 1369 C CA . LEU A 1 201 ? 16.395 8.964 61.348 1.00 14.43 271 LEU A CA 1
ATOM 1370 C C . LEU A 1 201 ? 15.822 10.187 60.654 1.00 14.59 271 LEU A C 1
ATOM 1371 O O . LEU A 1 201 ? 15.383 11.153 61.313 1.00 14.50 271 LEU A O 1
ATOM 1376 N N . ARG A 1 202 ? 15.854 10.155 59.330 1.00 14.11 272 ARG A N 1
ATOM 1377 C CA . ARG A 1 202 ? 15.332 11.257 58.536 1.00 14.71 272 ARG A CA 1
ATOM 1378 C C . ARG A 1 202 ? 13.845 11.441 58.707 1.00 15.75 272 ARG A C 1
ATOM 1379 O O . ARG A 1 202 ? 13.372 12.570 58.845 1.00 15.21 272 ARG A O 1
ATOM 1387 N N . VAL A 1 203 ? 13.110 10.344 58.692 1.00 16.02 273 VAL A N 1
ATOM 1388 C CA . VAL A 1 203 ? 11.635 10.384 58.795 1.00 17.61 273 VAL A CA 1
ATOM 1389 C C . VAL A 1 203 ? 11.230 10.756 60.217 1.00 16.72 273 VAL A C 1
ATOM 1390 O O . VAL A 1 203 ? 10.380 11.632 60.420 1.00 17.17 273 VAL A O 1
ATOM 1394 N N . HIS A 1 204 ? 11.860 10.168 61.216 1.00 16.56 274 HIS A N 1
ATOM 1395 C CA . HIS A 1 204 ? 11.528 10.545 62.588 1.00 16.77 274 HIS A CA 1
ATOM 1396 C C . HIS A 1 204 ? 11.830 12.013 62.880 1.00 16.67 274 HIS A C 1
ATOM 1397 O O . HIS A 1 204 ? 11.042 12.702 63.526 1.00 17.38 274 HIS A O 1
ATOM 1404 N N . LEU A 1 205 ? 12.965 12.528 62.413 1.00 15.67 275 LEU A N 1
ATOM 1405 C CA . LEU A 1 205 ? 13.282 13.945 62.645 1.00 16.58 275 LEU A CA 1
ATOM 1406 C C . LEU A 1 205 ? 12.329 14.885 61.896 1.00 17.65 275 LEU A C 1
ATOM 1407 O O . LEU A 1 205 ? 11.845 15.872 62.465 1.00 17.15 275 LEU A O 1
ATOM 1412 N N . SER A 1 206 ? 12.072 14.600 60.620 1.00 17.15 276 SER A N 1
ATOM 1413 C CA . SER A 1 206 ? 11.264 15.502 59.789 1.00 18.50 276 SER A CA 1
ATOM 1414 C C . SER A 1 206 ? 9.804 15.448 60.199 1.00 17.86 276 SER A C 1
ATOM 1415 O O . SER A 1 206 ? 9.221 16.489 60.492 1.00 18.72 276 SER A O 1
ATOM 1418 N N . PHE A 1 207 ? 9.232 14.256 60.237 1.00 19.34 277 PHE A N 1
ATOM 1419 C CA . PHE A 1 207 ? 7.788 14.117 60.443 1.00 20.33 277 PHE A CA 1
ATOM 1420 C C . PHE A 1 207 ? 7.450 14.037 61.924 1.00 21.17 277 PHE A C 1
ATOM 1421 O O . PHE A 1 207 ? 6.402 14.563 62.340 1.00 24.05 277 PHE A O 1
ATOM 1429 N N . GLY A 1 208 ? 8.300 13.425 62.744 1.00 19.39 278 GLY A N 1
ATOM 1430 C CA . GLY A 1 208 ? 8.031 13.315 64.177 1.00 20.55 278 GLY A CA 1
ATOM 1431 C C . GLY A 1 208 ? 8.326 14.569 64.971 1.00 21.11 278 GLY A C 1
ATOM 1432 O O . GLY A 1 208 ? 7.608 14.919 65.897 1.00 20.99 278 GLY A O 1
ATOM 1433 N N . LEU A 1 209 ? 9.416 15.247 64.648 1.00 18.21 279 LEU A N 1
ATOM 1434 C CA . LEU A 1 209 ? 9.830 16.438 65.377 1.00 19.17 279 LEU A CA 1
ATOM 1435 C C . LEU A 1 209 ? 9.722 17.754 64.612 1.00 18.22 279 LEU A C 1
ATOM 1436 O O . LEU A 1 209 ? 10.012 18.800 65.163 1.00 19.50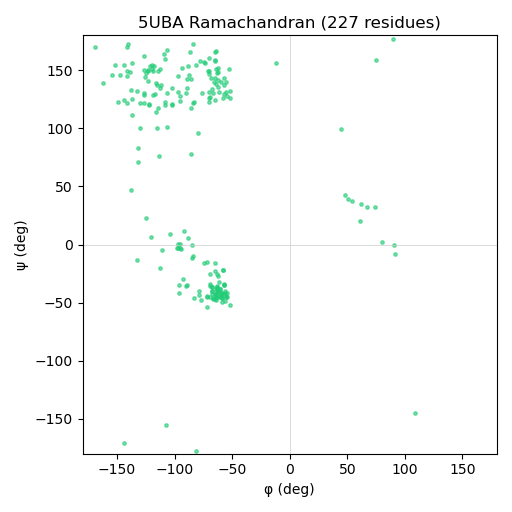 279 LEU A O 1
ATOM 1441 N N . ASP A 1 210 ? 9.359 17.711 63.328 1.00 18.50 280 ASP A N 1
ATOM 1442 C CA . ASP A 1 210 ? 9.403 18.908 62.474 1.00 20.01 280 ASP A CA 1
ATOM 1443 C C . ASP A 1 210 ? 10.780 19.576 62.472 1.00 19.55 280 ASP A C 1
ATOM 1444 O O . ASP A 1 210 ? 10.904 20.797 62.452 1.00 20.35 280 ASP A O 1
ATOM 1449 N N . CYS A 1 211 ? 11.831 18.744 62.494 1.00 17.30 281 CYS A N 1
ATOM 1450 C CA . CYS A 1 211 ? 13.201 19.216 62.477 1.00 17.15 281 CYS A CA 1
ATOM 1451 C C . CYS A 1 211 ? 13.970 18.442 61.418 1.00 16.35 281 CYS A C 1
ATOM 1452 O O . CYS A 1 211 ? 14.833 17.630 61.752 1.00 16.10 281 CYS A O 1
ATOM 1455 N N . PRO A 1 212 ? 13.674 18.704 60.136 1.00 16.47 282 PRO A N 1
ATOM 1456 C CA . PRO A 1 212 ? 14.375 17.918 59.114 1.00 16.73 282 PRO A CA 1
ATOM 1457 C C . PRO A 1 212 ? 15.868 18.176 59.115 1.00 14.82 282 PRO A C 1
ATOM 1458 O O . PRO A 1 212 ? 16.351 19.255 59.462 1.00 15.16 282 PRO A O 1
ATOM 1462 N N . ILE A 1 213 ? 16.615 17.163 58.711 1.00 13.72 283 ILE A N 1
ATOM 1463 C CA . ILE A 1 213 ? 18.054 17.333 58.584 1.00 13.85 283 ILE A CA 1
ATOM 1464 C C . ILE A 1 213 ? 18.367 18.353 57.492 1.00 14.05 283 ILE A C 1
ATOM 1465 O O . ILE A 1 213 ? 17.686 18.383 56.453 1.00 14.59 283 ILE A O 1
ATOM 1470 N N . LEU A 1 214 ? 19.403 19.160 57.724 1.00 13.72 284 LEU A N 1
ATOM 1471 C CA . LEU A 1 214 ? 19.889 20.123 56.752 1.00 14.10 284 LEU A CA 1
ATOM 1472 C C . LEU A 1 214 ? 20.266 19.380 55.466 1.00 14.07 284 LEU A C 1
ATOM 1473 O O . LEU A 1 214 ? 21.024 18.403 55.520 1.00 14.70 284 LEU A O 1
ATOM 1478 N N . GLY A 1 215 ? 19.709 19.812 54.341 1.00 14.35 285 GLY A N 1
ATOM 1479 C CA . GLY A 1 215 ? 19.961 19.152 53.077 1.00 14.83 285 GLY A CA 1
ATOM 1480 C C . GLY A 1 215 ? 19.006 18.052 52.730 1.00 14.55 285 GLY A C 1
ATOM 1481 O O . GLY A 1 215 ? 19.154 17.453 51.695 1.00 15.09 285 GLY A O 1
ATOM 1482 N N . ASP A 1 216 ? 18.021 17.773 53.592 1.00 14.92 286 ASP A N 1
ATOM 1483 C CA . ASP A 1 216 ? 17.077 16.706 53.313 1.00 14.37 286 ASP A CA 1
ATOM 1484 C C . ASP A 1 216 ? 15.924 17.212 52.442 1.00 15.51 286 ASP A C 1
ATOM 1485 O O . ASP A 1 216 ? 14.826 17.441 52.922 1.00 17.00 286 ASP A O 1
ATOM 1490 N N . HIS A 1 217 ? 16.211 17.338 51.164 1.00 14.84 287 HIS A N 1
ATOM 1491 C CA . HIS A 1 217 ? 15.198 17.841 50.237 1.00 15.68 287 HIS A CA 1
ATOM 1492 C C . HIS A 1 217 ? 14.007 16.906 50.175 1.00 16.20 287 HIS A C 1
ATOM 1493 O O . HIS A 1 217 ? 12.826 17.372 50.208 1.00 17.84 287 HIS A O 1
ATOM 1500 N N . LYS A 1 218 ? 14.263 15.596 50.169 1.00 16.11 288 LYS A N 1
ATOM 1501 C CA . LYS A 1 218 ? 13.214 14.586 50.051 1.00 18.43 288 LYS A CA 1
ATOM 1502 C C . LYS A 1 218 ? 12.189 14.673 51.168 1.00 18.84 288 LYS A C 1
ATOM 1503 O O . LYS A 1 218 ? 10.976 14.620 50.925 1.00 18.01 288 LYS A O 1
ATOM 1509 N N . TYR A 1 219 ? 12.656 14.809 52.398 1.00 17.60 289 TYR A N 1
ATOM 1510 C CA . TYR A 1 219 ? 11.755 14.763 53.537 1.00 19.12 289 TYR A CA 1
ATOM 1511 C C . TYR A 1 219 ? 11.345 16.112 54.123 1.00 19.84 289 TYR A C 1
ATOM 1512 O O . TYR A 1 219 ? 10.716 16.134 55.189 1.00 24.00 289 TYR A O 1
ATOM 1521 N N A SER A 1 220 ? 11.623 17.214 53.420 0.70 18.25 290 SER A N 1
ATOM 1522 N N B SER A 1 220 ? 11.610 17.206 53.405 0.30 20.03 290 SER A N 1
ATOM 1523 C CA A SER A 1 220 ? 11.274 18.562 53.880 0.70 18.36 290 SER A CA 1
ATOM 1524 C CA B SER A 1 220 ? 11.278 18.560 53.849 0.30 20.36 290 SER A CA 1
ATOM 1525 C C A SER A 1 220 ? 10.056 19.171 53.161 0.70 20.51 290 SER A C 1
ATOM 1526 C C B SER A 1 220 ? 10.019 19.118 53.178 0.30 21.48 290 SER A C 1
ATOM 1527 O O A SER A 1 220 ? 9.856 18.986 51.937 0.70 19.98 290 SER A O 1
ATOM 1528 O O B SER A 1 220 ? 9.746 18.832 52.000 0.30 21.44 290 SER A O 1
ATOM 1533 N N . ASP A 1 221 ? 9.261 19.904 53.947 1.00 22.02 291 ASP A N 1
ATOM 1534 C CA . ASP A 1 221 ? 8.165 20.740 53.446 1.00 23.17 291 ASP A CA 1
ATOM 1535 C C . ASP A 1 221 ? 7.057 19.973 52.739 1.00 23.12 291 ASP A C 1
ATOM 1536 O O . ASP A 1 221 ? 6.325 20.555 51.923 1.00 24.43 291 ASP A O 1
ATOM 1541 N N . TRP A 1 222 ? 6.880 18.693 53.084 1.00 24.60 292 TRP A N 1
ATOM 1542 C CA . TRP A 1 222 ? 5.830 17.853 52.496 1.00 25.19 292 TRP A CA 1
ATOM 1543 C C . TRP A 1 222 ? 5.818 17.891 50.972 1.00 25.52 292 TRP A C 1
ATOM 1544 O O . TRP A 1 222 ? 4.756 17.893 50.337 1.00 26.71 292 TRP A O 1
ATOM 1555 N N . ASN A 1 223 ? 7.018 17.915 50.385 1.00 22.80 293 ASN A N 1
ATOM 1556 C CA . ASN A 1 223 ? 7.168 17.876 48.942 1.00 21.06 293 ASN A CA 1
ATOM 1557 C C . ASN A 1 223 ? 8.523 17.281 48.611 1.00 20.35 293 ASN A C 1
ATOM 1558 O O . ASN A 1 223 ? 9.542 17.972 48.734 1.00 19.75 293 ASN A O 1
ATOM 1563 N N A ARG A 1 224 ? 8.506 16.014 48.190 0.50 20.13 294 ARG A N 1
ATOM 1564 N N B ARG A 1 224 ? 8.550 16.004 48.222 0.50 19.66 294 ARG A N 1
ATOM 1565 C CA A ARG A 1 224 ? 9.703 15.220 47.933 0.50 20.82 294 ARG A CA 1
ATOM 1566 C CA B ARG A 1 224 ? 9.820 15.312 48.000 0.50 20.09 294 ARG A CA 1
ATOM 1567 C C A ARG A 1 224 ? 10.481 15.663 46.698 0.50 19.97 294 ARG A C 1
ATOM 1568 C C B ARG A 1 224 ? 10.571 15.848 46.793 0.50 19.56 294 ARG A C 1
ATOM 1569 O O A ARG A 1 224 ? 11.629 15.258 46.502 0.50 18.67 294 ARG A O 1
ATOM 1570 O O B ARG A 1 224 ? 11.805 15.742 46.747 0.50 17.97 294 ARG A O 1
ATOM 1581 N N . LEU A 1 225 ? 9.855 16.483 45.854 1.00 19.09 295 LEU A N 1
ATOM 1582 C CA . LEU A 1 225 ? 10.500 16.990 44.625 1.00 20.74 295 LEU A CA 1
ATOM 1583 C C . LEU A 1 225 ? 11.087 18.372 44.773 1.00 19.60 295 LEU A C 1
ATOM 1584 O O . LEU A 1 225 ? 11.888 18.792 43.918 1.00 21.92 295 LEU A O 1
ATOM 1589 N N . ALA A 1 226 ? 10.734 19.075 45.829 1.00 18.91 296 ALA A N 1
ATOM 1590 C CA . ALA A 1 226 ? 11.150 20.447 46.039 1.00 19.46 296 ALA A CA 1
ATOM 1591 C C . ALA A 1 226 ? 12.366 20.554 46.956 1.00 19.22 296 ALA A C 1
ATOM 1592 O O . ALA A 1 226 ? 12.494 19.782 47.933 1.00 18.33 296 ALA A O 1
ATOM 1594 N N . PRO A 1 227 ? 13.252 21.520 46.688 1.00 18.87 297 PRO A N 1
ATOM 1595 C CA . PRO A 1 227 ? 14.370 21.764 47.597 1.00 19.57 297 PRO A CA 1
ATOM 1596 C C . PRO A 1 227 ? 13.916 22.209 48.974 1.00 19.19 297 PRO A C 1
ATOM 1597 O O . PRO A 1 227 ? 12.851 22.849 49.124 1.00 19.58 297 PRO A O 1
ATOM 1601 N N . GLN A 1 228 ? 14.667 21.833 49.998 1.00 18.00 298 GLN A N 1
ATOM 1602 C CA . GLN A 1 228 ? 14.368 22.252 51.358 1.00 18.61 298 GLN A CA 1
ATOM 1603 C C . GLN A 1 228 ? 14.281 23.776 51.470 1.00 19.92 298 GLN A C 1
ATOM 1604 O O . GLN A 1 228 ? 15.161 24.485 50.996 1.00 21.89 298 GLN A O 1
ATOM 1610 N N . LYS A 1 229 ? 13.219 24.262 52.101 1.00 22.69 299 LYS A N 1
ATOM 1611 C CA . LYS A 1 229 ? 13.027 25.700 52.342 1.00 24.63 299 LYS A CA 1
ATOM 1612 C C . LYS A 1 229 ? 13.789 26.123 53.586 1.00 24.59 299 LYS A C 1
ATOM 1613 O O . LYS A 1 229 ? 13.610 25.534 54.659 1.00 28.04 299 LYS A O 1
ATOM 1616 N N . LEU A 1 230 ? 14.679 27.098 53.426 1.00 23.50 300 LEU A N 1
ATOM 1617 C CA . LEU A 1 230 ? 15.493 27.634 54.504 1.00 23.63 300 LEU A CA 1
ATOM 1618 C C . LEU A 1 230 ? 15.168 29.113 54.677 1.00 23.20 300 LEU A C 1
ATOM 1619 O O . LEU A 1 230 ? 14.801 29.801 53.708 1.00 24.03 300 LEU A O 1
ATOM 1624 N N . SER A 1 231 ? 15.292 29.582 55.913 1.00 23.28 301 SER A N 1
ATOM 1625 C CA . SER A 1 231 ? 14.985 30.962 56.256 1.00 23.54 301 SER A CA 1
ATOM 1626 C C . SER A 1 231 ? 16.024 31.895 55.673 1.00 23.25 301 SER A C 1
ATOM 1627 O O . SER A 1 231 ? 17.137 31.480 55.334 1.00 23.65 301 SER A O 1
ATOM 1630 N N A VAL A 1 232 ? 15.660 33.170 55.557 0.50 23.16 302 VAL A N 1
ATOM 1631 N N B VAL A 1 232 ? 15.671 33.177 55.548 0.50 23.46 302 VAL A N 1
ATOM 1632 C CA A VAL A 1 232 ? 16.593 34.197 55.151 0.50 23.15 302 VAL A CA 1
ATOM 1633 C CA B VAL A 1 232 ? 16.629 34.184 55.124 0.50 23.69 302 VAL A CA 1
ATOM 1634 C C A VAL A 1 232 ? 17.837 34.214 56.035 0.50 22.25 302 VAL A C 1
ATOM 1635 C C B VAL A 1 232 ? 17.854 34.217 56.036 0.50 22.57 302 VAL A C 1
ATOM 1636 O O A VAL A 1 232 ? 18.940 34.296 55.528 0.50 23.00 302 VAL A O 1
ATOM 1637 O O B VAL A 1 232 ? 18.966 34.319 55.549 0.50 23.38 302 VAL A O 1
ATOM 1644 N N . GLY A 1 233 ? 17.657 34.092 57.349 1.00 22.03 303 GLY A N 1
ATOM 1645 C CA . GLY A 1 233 ? 18.776 34.134 58.300 1.00 22.23 303 GLY A CA 1
ATOM 1646 C C . GLY A 1 233 ? 19.719 32.937 58.188 1.00 20.42 303 GLY A C 1
ATOM 1647 O O . GLY A 1 233 ? 20.934 33.107 58.282 1.00 21.94 303 GLY A O 1
ATOM 1648 N N . THR A 1 234 ? 19.130 31.765 57.956 1.00 20.98 304 THR A N 1
ATOM 1649 C CA . THR A 1 234 ? 19.904 30.516 57.787 1.00 20.20 304 THR A CA 1
ATOM 1650 C C . THR A 1 234 ? 20.671 30.586 56.475 1.00 20.80 304 THR A C 1
ATOM 1651 O O . THR A 1 234 ? 21.854 30.296 56.439 1.00 20.04 304 THR A O 1
ATOM 1655 N N . LEU A 1 235 ? 20.005 31.013 55.415 1.00 21.31 305 LEU A N 1
ATOM 1656 C CA . LEU A 1 235 ? 20.725 31.216 54.150 1.00 21.06 305 LEU A CA 1
ATOM 1657 C C . LEU A 1 235 ? 21.882 32.203 54.276 1.00 21.39 305 LEU A C 1
ATOM 1658 O O . LEU A 1 235 ? 22.970 31.969 53.728 1.00 20.54 305 LEU A O 1
ATOM 1663 N N A LYS A 1 236 ? 21.667 33.297 55.004 0.50 21.89 306 LYS A N 1
ATOM 1664 N N B LYS A 1 236 ? 21.664 33.301 55.003 0.50 21.62 306 LYS A N 1
ATOM 1665 C CA A LYS A 1 236 ? 22.709 34.294 55.202 0.50 22.91 306 LYS A CA 1
ATOM 1666 C CA B LYS A 1 236 ? 22.714 34.293 55.212 0.50 22.46 306 LYS A CA 1
ATOM 1667 C C A LYS A 1 236 ? 23.891 33.738 56.001 0.50 22.41 306 LYS A C 1
ATOM 1668 C C B LYS A 1 236 ? 23.893 33.717 55.987 0.50 22.12 306 LYS A C 1
ATOM 1669 O O A LYS A 1 236 ? 25.042 33.964 55.641 0.50 23.19 306 LYS A O 1
ATOM 1670 O O B LYS A 1 236 ? 25.042 33.910 55.601 0.50 22.71 306 LYS A O 1
ATOM 1681 N N . LYS A 1 237 ? 23.610 32.978 57.061 1.00 21.52 307 LYS A N 1
ATOM 1682 C CA . LYS A 1 237 ? 24.676 32.288 57.811 1.00 21.13 307 LYS A CA 1
ATOM 1683 C C . LYS A 1 237 ? 25.488 31.339 56.917 1.00 20.29 307 LYS A C 1
ATOM 1684 O O . LYS A 1 237 ? 26.717 31.352 56.945 1.00 21.49 307 LYS A O 1
ATOM 1690 N N . LEU A 1 238 ? 24.779 30.583 56.090 1.00 21.18 308 LEU A N 1
ATOM 1691 C CA . LEU A 1 238 ? 25.429 29.637 55.187 1.00 21.12 308 LEU A CA 1
ATOM 1692 C C . LEU A 1 238 ? 26.125 30.283 54.005 1.00 21.24 308 LEU A C 1
ATOM 1693 O O . LEU A 1 238 ? 26.924 29.619 53.360 1.00 24.98 308 LEU A O 1
ATOM 1698 N N . GLY A 1 239 ? 25.819 31.551 53.708 1.00 20.56 309 GLY A N 1
ATOM 1699 C CA . GLY A 1 239 ? 26.391 32.248 52.568 1.00 22.47 309 GLY A CA 1
ATOM 1700 C C . GLY A 1 239 ? 25.828 31.826 51.230 1.00 22.70 309 GLY A C 1
ATOM 1701 O O . GLY A 1 239 ? 26.553 31.869 50.221 1.00 25.25 309 GLY A O 1
ATOM 1702 N N . LEU A 1 240 ? 24.551 31.449 51.207 1.00 22.29 310 LEU A N 1
ATOM 1703 C CA . LEU A 1 240 ? 23.895 30.890 50.022 1.00 23.07 310 LEU A CA 1
ATOM 1704 C C . LEU A 1 240 ? 22.673 31.681 49.629 1.00 23.53 310 LEU A C 1
ATOM 1705 O O . LEU A 1 240 ? 22.002 32.241 50.489 1.00 25.17 310 LEU A O 1
ATOM 1710 N N . GLU A 1 241 ? 22.370 31.720 48.324 1.00 25.49 311 GLU A N 1
ATOM 1711 C CA . GLU A 1 241 ? 21.073 32.208 47.848 1.00 27.51 311 GLU A CA 1
ATOM 1712 C C . GLU A 1 241 ? 20.098 31.040 47.818 1.00 26.75 311 GLU A C 1
ATOM 1713 O O . GLU A 1 241 ? 20.524 29.872 47.682 1.00 25.68 311 GLU A O 1
ATOM 1716 N N . GLN A 1 242 ? 18.791 31.304 47.939 1.00 27.00 312 GLN A N 1
ATOM 1717 C CA . GLN A 1 242 ? 17.796 30.211 47.985 1.00 28.02 312 GLN A CA 1
ATOM 1718 C C . GLN A 1 242 ? 17.875 29.318 46.760 1.00 26.15 312 GLN A C 1
ATOM 1719 O O . GLN A 1 242 ? 17.687 28.117 46.864 1.00 23.77 312 GLN A O 1
ATOM 1725 N N . SER A 1 243 ? 18.201 29.889 45.598 1.00 25.22 313 SER A N 1
ATOM 1726 C CA . SER A 1 243 ? 18.360 29.092 44.384 1.00 24.64 313 SER A CA 1
ATOM 1727 C C . SER A 1 243 ? 19.405 27.971 44.455 1.00 23.07 313 SER A C 1
ATOM 1728 O O . SER A 1 243 ? 19.351 27.039 43.656 1.00 24.76 313 SER A O 1
ATOM 1731 N N . LYS A 1 244 ? 20.362 28.092 45.378 1.00 22.81 314 LYS A N 1
ATOM 1732 C CA . LYS A 1 244 ? 21.417 27.104 45.550 1.00 21.46 314 LYS A CA 1
ATOM 1733 C C . LYS A 1 244 ? 21.117 26.117 46.663 1.00 20.01 314 LYS A C 1
ATOM 1734 O O . LYS A 1 244 ? 21.895 25.181 46.868 1.00 19.06 314 LYS A O 1
ATOM 1740 N N . ALA A 1 245 ? 20.002 26.296 47.380 1.00 20.27 315 ALA A N 1
ATOM 1741 C CA . ALA A 1 245 ? 19.651 25.370 48.459 1.00 20.94 315 ALA A CA 1
ATOM 1742 C C . ALA A 1 245 ? 19.550 23.931 47.982 1.00 19.85 315 ALA A C 1
ATOM 1743 O O . ALA A 1 245 ? 19.952 23.010 48.714 1.00 19.17 315 ALA A O 1
ATOM 1745 N N . ARG A 1 246 ? 19.081 23.712 46.761 1.00 18.40 316 ARG A N 1
ATOM 1746 C CA . ARG A 1 246 ? 18.969 22.361 46.217 1.00 19.55 316 ARG A CA 1
ATOM 1747 C C . ARG A 1 246 ? 20.272 21.561 46.163 1.00 17.94 316 ARG A C 1
ATOM 1748 O O . ARG A 1 246 ? 20.240 20.336 46.101 1.00 20.08 316 ARG A O 1
ATOM 1756 N N . TYR A 1 247 ? 21.410 22.264 46.178 1.00 16.97 317 TYR A N 1
ATOM 1757 C CA . TYR A 1 247 ? 22.724 21.634 46.127 1.00 16.53 317 TYR A CA 1
ATOM 1758 C C . TYR A 1 247 ? 23.355 21.412 47.488 1.00 16.15 317 TYR A C 1
ATOM 1759 O O . TYR A 1 247 ? 24.479 20.893 47.575 1.00 17.31 317 TYR A O 1
ATOM 1768 N N . ILE A 1 248 ? 22.659 21.795 48.551 1.00 15.60 318 ILE A N 1
ATOM 1769 C CA . ILE A 1 248 ? 23.134 21.527 49.898 1.00 15.86 318 ILE A CA 1
ATOM 1770 C C . ILE A 1 248 ? 23.044 19.997 50.114 1.00 14.93 318 ILE A C 1
ATOM 1771 O O . ILE A 1 248 ? 21.978 19.416 49.905 1.00 16.18 318 ILE A O 1
ATOM 1776 N N . PRO A 1 249 ? 24.158 19.379 50.538 1.00 15.70 319 PRO A N 1
ATOM 1777 C CA . PRO A 1 249 ? 24.116 17.938 50.828 1.00 15.02 319 PRO A CA 1
ATOM 1778 C C . PRO A 1 249 ? 23.389 17.623 52.124 1.00 13.92 319 PRO A C 1
ATOM 1779 O O . PRO A 1 249 ? 23.308 18.458 53.025 1.00 13.76 319 PRO A O 1
ATOM 1783 N N . LEU A 1 250 ? 22.891 16.405 52.230 1.00 14.32 320 LEU A N 1
ATOM 1784 C CA . LEU A 1 250 ? 22.431 15.915 53.539 1.00 13.87 320 LEU A CA 1
ATOM 1785 C C . LEU A 1 250 ? 23.567 15.976 54.559 1.00 14.41 320 LEU A C 1
ATOM 1786 O O . LEU A 1 250 ? 24.725 15.752 54.220 1.00 14.55 320 LEU A O 1
ATOM 1791 N N . HIS A 1 251 ? 23.231 16.318 55.810 1.00 13.20 321 HIS A N 1
ATOM 1792 C CA . HIS A 1 251 ? 24.170 16.396 56.926 1.00 13.17 321 HIS A CA 1
ATOM 1793 C C . HIS A 1 251 ? 23.825 15.305 57.936 1.00 13.29 321 HIS A C 1
ATOM 1794 O O . HIS A 1 251 ? 23.277 15.573 59.009 1.00 13.71 321 HIS A O 1
ATOM 1801 N N . LEU A 1 252 ? 24.195 14.076 57.602 1.00 12.52 322 LEU A N 1
ATOM 1802 C CA . LEU A 1 252 ? 23.956 12.894 58.459 1.00 13.17 322 LEU A CA 1
ATOM 1803 C C . LEU A 1 252 ? 25.200 12.019 58.484 1.00 13.15 322 LEU A C 1
ATOM 1804 O O . LEU A 1 252 ? 25.559 11.436 57.460 1.00 14.03 322 LEU A O 1
ATOM 1809 N N . HIS A 1 253 ? 25.850 11.963 59.636 1.00 12.65 323 HIS A N 1
ATOM 1810 C CA . HIS A 1 253 ? 27.140 11.310 59.827 1.00 12.27 323 HIS A CA 1
ATOM 1811 C C . HIS A 1 253 ? 27.036 10.159 60.841 1.00 12.27 323 HIS A C 1
ATOM 1812 O O . HIS A 1 253 ? 26.550 10.359 61.965 1.00 12.31 323 HIS A O 1
ATOM 1819 N N . ALA A 1 254 ? 27.534 8.985 60.434 1.00 11.96 324 ALA A N 1
ATOM 1820 C CA . ALA A 1 254 ? 27.667 7.843 61.342 1.00 12.19 324 ALA A CA 1
ATOM 1821 C C . ALA A 1 254 ? 28.936 8.093 62.158 1.00 12.56 324 ALA A C 1
ATOM 1822 O O . ALA A 1 254 ? 30.072 7.865 61.713 1.00 13.27 324 ALA A O 1
ATOM 1824 N N . ARG A 1 255 ? 28.714 8.660 63.342 1.00 12.89 325 ARG A N 1
ATOM 1825 C CA . ARG A 1 255 ? 29.765 9.142 64.212 1.00 14.08 325 ARG A CA 1
ATOM 1826 C C . ARG A 1 255 ? 30.465 8.059 64.998 1.00 14.42 325 ARG A C 1
ATOM 1827 O O . ARG A 1 255 ? 31.680 8.115 65.207 1.00 15.15 325 ARG A O 1
ATOM 1835 N N . GLN A 1 256 ? 29.699 7.134 65.540 1.00 14.18 326 GLN A N 1
ATOM 1836 C CA . GLN A 1 256 ? 30.258 6.156 66.455 1.00 15.43 326 GLN A CA 1
ATOM 1837 C C . GLN A 1 256 ? 29.550 4.811 66.347 1.00 15.38 326 GLN A C 1
ATOM 1838 O O . GLN A 1 256 ? 28.338 4.766 66.171 1.00 14.88 326 GLN A O 1
ATOM 1844 N N . LEU A 1 257 ? 30.315 3.727 66.529 1.00 14.87 327 LEU A N 1
ATOM 1845 C CA . LEU A 1 257 ? 29.787 2.376 66.694 1.00 16.23 327 LEU A CA 1
ATOM 1846 C C . LEU A 1 257 ? 30.472 1.740 67.866 1.00 16.54 327 LEU A C 1
ATOM 1847 O O . LEU A 1 257 ? 31.699 1.797 67.943 1.00 17.71 327 LEU A O 1
ATOM 1852 N N . ILE A 1 258 ? 29.717 1.127 68.770 1.00 16.47 328 ILE A N 1
ATOM 1853 C CA . ILE A 1 258 ? 30.335 0.372 69.866 1.00 18.93 328 ILE A CA 1
ATOM 1854 C C . ILE A 1 258 ? 29.915 -1.085 69.651 1.00 18.98 328 ILE A C 1
ATOM 1855 O O . ILE A 1 258 ? 28.724 -1.404 69.713 1.00 19.39 328 ILE A O 1
ATOM 1860 N N . LEU A 1 259 ? 30.899 -1.933 69.346 1.00 21.61 329 LEU A N 1
ATOM 1861 C CA . LEU A 1 259 ? 30.679 -3.349 69.051 1.00 23.24 329 LEU A CA 1
ATOM 1862 C C . LEU A 1 259 ? 31.082 -4.140 70.293 1.00 24.24 329 LEU A C 1
ATOM 1863 O O . LEU A 1 259 ? 32.142 -3.888 70.857 1.00 25.05 329 LEU A O 1
ATOM 1868 N N . PRO A 1 260 ? 30.260 -5.116 70.707 1.00 26.15 330 PRO A N 1
ATOM 1869 C CA . PRO A 1 260 ? 30.716 -6.010 71.772 1.00 28.99 330 PRO A CA 1
ATOM 1870 C C . PRO A 1 260 ? 31.912 -6.845 71.318 1.00 31.13 330 PRO A C 1
ATOM 1871 O O . PRO A 1 260 ? 32.230 -6.897 70.116 1.00 29.50 330 PRO A O 1
ATOM 1875 N N . ALA A 1 261 ? 32.593 -7.466 72.277 1.00 37.44 331 ALA A N 1
ATOM 1876 C CA . ALA A 1 261 ? 33.782 -8.280 71.985 1.00 41.34 331 ALA A CA 1
ATOM 1877 C C . ALA A 1 261 ? 33.464 -9.404 70.993 1.00 41.55 331 ALA A C 1
ATOM 1878 O O . ALA A 1 261 ? 32.412 -10.040 71.082 1.00 44.17 331 ALA A O 1
ATOM 1880 N N . LEU A 1 262 ? 34.366 -9.614 70.038 1.00 44.66 332 LEU A N 1
ATOM 1881 C CA . LEU A 1 262 ? 34.162 -10.593 68.967 1.00 46.99 332 LEU A CA 1
ATOM 1882 C C . LEU A 1 262 ? 34.816 -11.935 69.285 1.00 49.29 332 LEU A C 1
ATOM 1883 O O . LEU A 1 262 ? 34.270 -12.987 68.941 1.00 51.17 332 LEU A O 1
ATOM 1888 N N . GLU A 1 267 ? 36.709 -7.378 75.224 1.00 51.95 337 GLU A N 1
ATOM 1889 C CA . GLU A 1 267 ? 36.389 -5.969 75.459 1.00 49.46 337 GLU A CA 1
ATOM 1890 C C . GLU A 1 267 ? 35.817 -5.286 74.216 1.00 43.23 337 GLU A C 1
ATOM 1891 O O . GLU A 1 267 ? 36.083 -5.700 73.081 1.00 41.00 337 GLU A O 1
ATOM 1897 N N . GLU A 1 268 ? 35.071 -4.211 74.456 1.00 37.75 338 GLU A N 1
ATOM 1898 C CA . GLU A 1 268 ? 34.303 -3.524 73.409 1.00 35.88 338 GLU A CA 1
ATOM 1899 C C . GLU A 1 268 ? 35.184 -2.795 72.419 1.00 31.70 338 GLU A C 1
ATOM 1900 O O . GLU A 1 268 ? 36.217 -2.270 72.785 1.00 29.82 338 GLU A O 1
ATOM 1906 N N . LEU A 1 269 ? 34.751 -2.732 71.162 1.00 26.73 339 LEU A N 1
ATOM 1907 C CA . LEU A 1 269 ? 35.432 -1.922 70.181 1.00 24.69 339 LEU A CA 1
ATOM 1908 C C . LEU A 1 269 ? 34.598 -0.647 69.997 1.00 23.12 339 LEU A C 1
ATOM 1909 O O . LEU A 1 269 ? 33.442 -0.737 69.625 1.00 24.42 339 LEU A O 1
ATOM 1914 N N . ASN A 1 270 ? 35.192 0.506 70.277 1.00 20.20 340 ASN A N 1
ATOM 1915 C CA . ASN A 1 270 ? 34.508 1.790 70.309 1.00 19.22 340 ASN A CA 1
ATOM 1916 C C . ASN A 1 270 ? 35.094 2.642 69.197 1.00 18.34 340 ASN A C 1
ATOM 1917 O O . ASN A 1 270 ? 36.178 3.204 69.331 1.00 20.25 340 ASN A O 1
ATOM 1922 N N . LEU A 1 271 ? 34.369 2.714 68.082 1.00 17.85 341 LEU A N 1
ATOM 1923 C CA . LEU A 1 271 ? 34.864 3.297 66.830 1.00 17.21 341 LEU A CA 1
ATOM 1924 C C . LEU A 1 271 ? 34.245 4.659 66.647 1.00 16.91 341 LEU A C 1
ATOM 1925 O O . LEU A 1 271 ? 33.012 4.793 66.733 1.00 16.01 341 LEU A O 1
ATOM 1930 N N A VAL A 1 272 ? 35.059 5.688 66.421 0.50 16.55 342 VAL A N 1
ATOM 1931 N N B VAL A 1 272 ? 35.084 5.671 66.444 0.50 16.53 342 VAL A N 1
ATOM 1932 C CA A VAL A 1 272 ? 34.545 7.043 66.218 0.50 16.71 342 VAL A CA 1
ATOM 1933 C CA B VAL A 1 272 ? 34.613 7.012 66.162 0.50 16.64 342 VAL A CA 1
ATOM 1934 C C A VAL A 1 272 ? 35.211 7.657 64.998 0.50 16.79 342 VAL A C 1
ATOM 1935 C C B VAL A 1 272 ? 35.160 7.476 64.818 0.50 16.43 342 VAL A C 1
ATOM 1936 O O A VAL A 1 272 ? 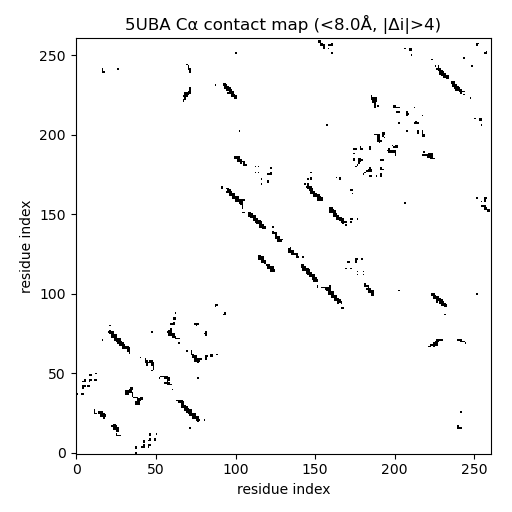36.424 7.488 64.824 0.50 17.35 342 VAL A O 1
ATOM 1937 O O B VAL A 1 272 ? 36.207 6.997 64.341 0.50 16.13 342 VAL A O 1
ATOM 1944 N N . CYS A 1 273 ? 34.424 8.380 64.186 1.00 15.49 343 CYS A N 1
ATOM 1945 C CA . CYS A 1 273 ? 34.863 8.993 62.927 1.00 15.77 343 CYS A CA 1
ATOM 1946 C C . CYS A 1 273 ? 34.701 10.506 62.977 1.00 16.20 343 CYS A C 1
ATOM 1947 O O . CYS A 1 273 ? 33.621 11.018 63.305 1.00 15.49 343 CYS A O 1
ATOM 1950 N N . LYS A 1 274 ? 35.764 11.220 62.588 1.00 17.14 344 LYS A N 1
ATOM 1951 C CA . LYS A 1 274 ? 35.688 12.665 62.402 1.00 17.05 344 LYS A CA 1
ATOM 1952 C C . LYS A 1 274 ? 34.552 13.060 61.478 1.00 16.93 344 LYS A C 1
ATOM 1953 O O . LYS A 1 274 ? 34.201 12.348 60.528 1.00 15.86 344 LYS A O 1
ATOM 1959 N N . LEU A 1 275 ? 34.028 14.268 61.702 1.00 17.82 345 LEU A N 1
ATOM 1960 C CA . LEU A 1 275 ? 33.037 14.804 60.802 1.00 17.09 345 LEU A CA 1
ATOM 1961 C C . LEU A 1 275 ? 33.675 15.179 59.471 1.00 17.02 345 LEU A C 1
ATOM 1962 O O . LEU A 1 275 ? 34.858 15.595 59.450 1.00 19.76 345 LEU A O 1
ATOM 1967 N N . PRO A 1 276 ? 32.921 15.079 58.379 1.00 17.05 346 PRO A N 1
ATOM 1968 C CA . PRO A 1 276 ? 33.441 15.569 57.090 1.00 17.75 346 PRO A CA 1
ATOM 1969 C C . PRO A 1 276 ? 33.633 17.078 57.115 1.00 18.45 346 PRO A C 1
ATOM 1970 O O . PRO A 1 276 ? 32.931 17.784 57.832 1.00 17.22 346 PRO A O 1
ATOM 1974 N N A ARG A 1 277 ? 34.595 17.563 56.346 0.50 18.98 347 ARG A N 1
ATOM 1975 N N B ARG A 1 277 ? 34.591 17.553 56.328 0.50 19.16 347 ARG A N 1
ATOM 1976 C CA A ARG A 1 277 ? 34.879 18.994 56.335 0.50 18.84 347 ARG A CA 1
ATOM 1977 C CA B ARG A 1 277 ? 34.893 18.983 56.260 0.50 19.17 347 ARG A CA 1
ATOM 1978 C C A ARG A 1 277 ? 33.643 19.849 55.985 0.50 18.31 347 ARG A C 1
ATOM 1979 C C B ARG A 1 277 ? 33.649 19.836 55.981 0.50 18.46 347 ARG A C 1
ATOM 1980 O O A ARG A 1 277 ? 33.446 20.911 56.590 0.50 18.72 347 ARG A O 1
ATOM 1981 O O B ARG A 1 277 ? 33.460 20.882 56.617 0.50 18.90 347 ARG A O 1
ATOM 1989 N N . PHE A 1 278 ? 32.779 19.389 55.077 1.00 17.57 348 PHE A N 1
ATOM 1990 C CA . PHE A 1 278 ? 31.566 20.157 54.742 1.00 16.97 348 PHE A CA 1
ATOM 1991 C C . PHE A 1 278 ? 30.627 20.350 55.942 1.00 16.28 348 PHE A C 1
ATOM 1992 O O . PHE A 1 278 ? 29.967 21.369 56.106 1.00 17.16 348 PHE A O 1
ATOM 2000 N N . PHE A 1 279 ? 30.560 19.316 56.758 1.00 15.11 349 PHE A N 1
ATOM 2001 C CA . PHE A 1 279 ? 29.706 19.310 57.937 1.00 14.42 349 PHE A CA 1
ATOM 2002 C C . PHE A 1 279 ? 30.310 20.238 58.979 1.00 14.49 349 PHE A C 1
ATOM 2003 O O . PHE A 1 279 ? 29.592 21.034 59.584 1.00 15.20 349 PHE A O 1
ATOM 2011 N N . VAL A 1 280 ? 31.621 20.137 59.192 1.00 14.75 350 VAL A N 1
ATOM 2012 C CA . VAL A 1 280 ? 32.345 21.061 60.078 1.00 16.71 350 VAL A CA 1
ATOM 2013 C C . VAL A 1 280 ? 32.092 22.521 59.665 1.00 16.73 350 VAL A C 1
ATOM 2014 O O . VAL A 1 280 ? 31.852 23.385 60.532 1.00 17.19 350 VAL A O 1
ATOM 2018 N N A HIS A 1 281 ? 32.138 22.779 58.362 0.50 16.40 351 HIS A N 1
ATOM 2019 N N B HIS A 1 281 ? 32.138 22.794 58.361 0.50 17.33 351 HIS A N 1
ATOM 2020 C CA A HIS A 1 281 ? 31.922 24.129 57.823 0.50 17.23 351 HIS A CA 1
ATOM 2021 C CA B HIS A 1 281 ? 31.921 24.162 57.848 0.50 18.73 351 HIS A CA 1
ATOM 2022 C C A HIS A 1 281 ? 30.520 24.618 58.140 0.50 16.93 351 HIS A C 1
ATOM 2023 C C B HIS A 1 281 ? 30.505 24.637 58.124 0.50 17.80 351 HIS A C 1
ATOM 2024 O O A HIS A 1 281 ? 30.353 25.721 58.667 0.50 17.18 351 HIS A O 1
ATOM 2025 O O B HIS A 1 281 ? 30.305 25.761 58.584 0.50 17.82 351 HIS A O 1
ATOM 2038 N N . SER A 1 282 ? 29.514 23.798 57.851 1.00 16.37 352 SER A N 1
ATOM 2039 C CA . SER A 1 282 ? 28.113 24.154 58.152 1.00 16.97 352 SER A CA 1
ATOM 2040 C C . SER A 1 282 ? 27.908 24.419 59.664 1.00 16.37 352 SER A C 1
ATOM 2041 O O . SER A 1 282 ? 27.223 25.362 60.044 1.00 17.05 352 SER A O 1
ATOM 2044 N N . LEU A 1 283 ? 28.512 23.598 60.520 1.00 16.02 353 LEU A N 1
ATOM 2045 C CA . LEU A 1 283 ? 28.419 23.811 61.975 1.00 17.09 353 LEU A CA 1
ATOM 2046 C C . LEU A 1 283 ? 28.915 25.200 62.356 1.00 17.39 353 LEU A C 1
ATOM 2047 O O . LEU A 1 283 ? 28.254 25.928 63.112 1.00 18.16 353 LEU A O 1
ATOM 2052 N N . HIS A 1 284 ? 30.087 25.552 61.833 1.00 18.49 354 HIS A N 1
ATOM 2053 C CA . HIS A 1 284 ? 30.686 26.840 62.129 1.00 19.95 354 HIS A CA 1
ATOM 2054 C C . HIS A 1 284 ? 29.813 27.969 61.606 1.00 19.09 354 HIS A C 1
ATOM 2055 O O . HIS A 1 284 ? 29.575 28.970 62.324 1.00 20.08 354 HIS A O 1
ATOM 2062 N N . ARG A 1 285 ? 29.330 27.841 60.377 1.00 17.90 355 ARG A N 1
ATOM 2063 C CA . ARG A 1 285 ? 28.509 28.896 59.768 1.00 18.86 355 ARG A CA 1
ATOM 2064 C C . ARG A 1 285 ? 27.208 29.107 60.519 1.00 18.23 355 ARG A C 1
ATOM 2065 O O . ARG A 1 285 ? 26.715 30.240 60.632 1.00 19.51 355 ARG A O 1
ATOM 2073 N N . LEU A 1 286 ? 26.630 28.017 61.023 1.00 17.17 356 LEU A N 1
ATOM 2074 C CA . LEU A 1 286 ? 25.362 28.065 61.719 1.00 17.43 356 LEU A CA 1
ATOM 2075 C C . LEU A 1 286 ? 25.512 28.416 63.205 1.00 17.24 356 LEU A C 1
ATOM 2076 O O . LEU A 1 286 ? 24.510 28.516 63.897 1.00 18.33 356 LEU A O 1
ATOM 2081 N N . ARG A 1 287 ? 26.738 28.617 63.668 1.00 18.26 357 ARG A N 1
ATOM 2082 C CA . ARG A 1 287 ? 27.067 29.014 65.050 1.00 19.43 357 ARG A CA 1
ATOM 2083 C C . ARG A 1 287 ? 26.747 27.955 66.067 1.00 19.50 357 ARG A C 1
ATOM 2084 O O . ARG A 1 287 ? 26.396 28.251 67.205 1.00 20.91 357 ARG A O 1
ATOM 2092 N N . LEU A 1 288 ? 26.884 26.706 65.621 1.00 18.87 358 LEU A N 1
ATOM 2093 C CA . LEU A 1 288 ? 26.767 25.532 66.478 1.00 20.03 358 LEU A CA 1
ATOM 2094 C C . LEU A 1 288 ? 28.140 25.144 66.965 1.00 22.88 358 LEU A C 1
ATOM 2095 O O . LEU A 1 288 ? 29.137 25.432 66.314 1.00 26.00 358 LEU A O 1
ATOM 2100 N N . GLU A 1 289 ? 28.186 24.535 68.138 1.00 23.73 359 GLU A N 1
ATOM 2101 C CA . GLU A 1 289 ? 29.420 24.153 68.780 1.00 27.21 359 GLU A CA 1
ATOM 2102 C C . GLU A 1 289 ? 29.544 22.639 68.835 1.00 27.49 359 GLU A C 1
ATOM 2103 O O . GLU A 1 289 ? 28.553 21.924 68.945 1.00 30.31 359 GLU A O 1
ATOM 2109 N N . MET A 1 290 ? 30.775 22.158 68.830 1.00 29.10 360 MET A N 1
ATOM 2110 C CA . MET A 1 290 ? 31.040 20.755 69.155 1.00 30.05 360 MET A CA 1
ATOM 2111 C C . MET A 1 290 ? 30.751 20.506 70.630 1.00 32.70 360 MET A C 1
ATOM 2112 O O . MET A 1 290 ? 31.019 21.385 71.461 1.00 36.32 360 MET A O 1
ATOM 2117 N N . PRO A 1 291 ? 30.210 19.319 70.978 1.00 33.28 361 PRO A N 1
ATOM 2118 C CA . PRO A 1 291 ? 30.008 19.023 72.406 1.00 34.50 361 PRO A CA 1
ATOM 2119 C C . PRO A 1 291 ? 31.337 18.985 73.185 1.00 37.73 361 PRO A C 1
ATOM 2120 O O . PRO A 1 291 ? 32.386 18.681 72.604 1.00 37.14 361 PRO A O 1
ATOM 2124 N N . ASN A 1 292 ? 31.272 19.298 74.482 1.00 42.76 362 ASN A N 1
ATOM 2125 C CA . ASN A 1 292 ? 32.468 19.494 75.321 1.00 47.03 362 ASN A CA 1
ATOM 2126 C C . ASN A 1 292 ? 33.178 18.181 75.656 1.00 49.18 362 ASN A C 1
ATOM 2127 O O . ASN A 1 292 ? 33.155 17.713 76.795 1.00 54.06 362 ASN A O 1
#

Organism: Homo sapiens (NCBI:txid9606)

Foldseek 3Di:
DVVVLLVVLVVQVVAFQDDDQWKTKTKADAQAFCDDVDHVVVNQQVNQCVVPNDVQGGWAFQDGDGRRETGIGIITRDPVLSVVSVVCVVVLVKWWKKKFKWFAAFVVQWDKQWFWWADVIAGFHQWDDDPRDTDGDPGDPRTDTWMKTKHFQWDDRTMTIMMITTSHDDPCRVQRCCCVVGVIGTQQQCCRAPPDRVGAHDDDPVLCVLLVHDPVCSNVTGGGMYRAWMWHVPSVIDITGDDGDPSNVSSCVSNVIDDHD

Secondary structure (P-SEA, 3-state):
caaaaaaaaaaaaaacccccccbbbbbcccccccccccccccaaaaaaaacccccccbbbbccccccccccbbbbbccaaaaaaaaaaaaaccbbbbbbbbbcccccccbbbbbccccccccccccccccccbbbbbcccccccbbbbbbbbccccccccbbbbbccccccaaaaaaaacccccccccccccccccccccccccaaaaaaacccccccccccccccccbbbbccccbbbbbbcccaaaaaaaaaacccccc

Radius of gyration: 19.63 Å; Cα contacts (8 Å, |Δi|>4): 577; chains: 1; bounding box: 60×50×39 Å

Nearest PDB structures (foldseek):
  5uba-assembly1_A  TM=1.004E+00  e=2.482E-56  Homo sapiens
  1v9k-assembly2_B  TM=8.181E-01  e=5.694E-18  Escherichia coli
  1xpi-assembly2_B  TM=8.087E-01  e=4.530E-18  Escherichia coli
  2i82-assembly2_B  TM=7.973E-01  e=2.866E-18  Escherichia coli
  5vbb-assembly1_A  TM=6.924E-01  e=4.595E-15  Homo sapiens

Sequence (261 aa):
LYFQGNVLAKALTRGILHQDKNLVVINKPYGLPVHGQLCITDVLPIILAKMLHGHKAEPLHLCHRLDKETTGVMVLAWDDKDMAHQVQELFRTRQVVKKKYWAITVVHVPMPSAGVVVDIPIVVEKMTLSPSYRMDDGKMVKVRRSRNAQVAVTQYQVLSSTLSSALVELQPITGIKHQLRVHLSFGLDCPILGDHKYSSDWNRRLAPQKLSVVGTLKKKLGLEQSKARYIPLHLHARQLILPALEELNLVVCKLPRRFFVHHSLHRLRLEMPN

InterPro domains:
  IPR006145 Pseudouridine synthase, RsuA/RluA-like [PF00849] (105-276)
  IPR006145 Pseudouridine synthase, RsuA/RluA-like [cd02869] (106-329)
  IPR006224 Pseudouridine synthase, RluA-like, conserved site [PS01129] (149-163)
  IPR020103 Pseudouridine synthase, catalytic domain superfamily [SSF55120] (91-364)
  IPR050188 RluA Pseudouridine Synthase [PTHR21600] (54-362)

B-factor: mean 24.56, std 8.64, range [11.96, 67.66]

Solvent-accessible surface area: 14032 Å² total